Protein AF-A0A925XBG9-F1 (afdb_monomer)

Secondary structure (DSSP, 8-state):
-HHHHHHHHHHHTTT-TTHHHHHHHHHHHHHHGGGSS--STT--SS-----HHHHHHHHHHHHHHHHHHHHHHHHHS-HHHHHHHHHHHHHHHHHHHHHHHHHHHHHHHHHHHHHHHHHHHHHHHHHHHHHHHHHHHHHHHHHHHHHHHHHHHHHHHHHHHHHHHHHHHHHHHHHHHHHHHHHHHHHHHHS-HHHHHHHS--

Solvent-accessible surface area (backbone atoms only — not comparable to full-atom values): 11081 Å² total; per-residue (Å²): 114,69,69,60,52,54,53,48,28,64,49,37,45,88,81,34,98,60,21,66,62,54,34,49,51,46,51,44,46,21,48,50,36,71,65,72,68,87,61,72,91,73,54,91,80,64,99,68,74,87,51,66,66,56,58,46,64,49,46,49,45,28,49,50,40,26,51,53,55,25,61,44,23,51,76,76,41,57,69,72,58,18,50,51,51,28,52,50,53,37,55,46,30,56,51,52,28,53,54,52,52,54,55,51,50,51,52,52,50,55,52,50,51,52,56,49,53,57,52,50,57,60,48,49,57,54,51,53,50,52,52,52,50,52,51,53,55,51,52,50,54,51,51,53,50,51,51,52,50,50,54,49,49,61,66,45,49,60,57,54,53,51,50,53,52,50,51,53,51,52,54,50,51,52,52,50,51,51,51,52,50,52,49,53,52,51,52,60,73,68,53,53,74,78,57,56,59,59,67,75,75,111

Radius of gyration: 53.61 Å; Cα contacts (8 Å, |Δi|>4): 71; chains: 1; bounding box: 108×24×142 Å

Structure (mmCIF, N/CA/C/O backbone):
data_AF-A0A925XBG9-F1
#
_entry.id   AF-A0A925XBG9-F1
#
loop_
_atom_site.group_PDB
_atom_site.id
_atom_site.type_symbol
_atom_site.label_atom_id
_atom_site.label_alt_id
_atom_site.label_comp_id
_atom_site.label_asym_id
_atom_site.label_entity_id
_atom_site.label_seq_id
_atom_site.pdbx_PDB_ins_code
_ato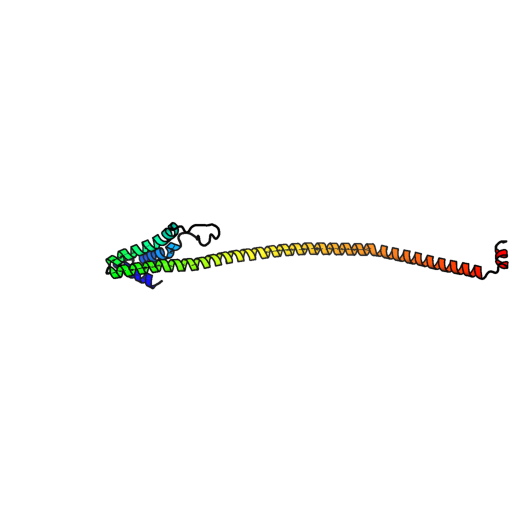m_site.Cartn_x
_atom_site.Cartn_y
_atom_site.Cartn_z
_atom_site.occupancy
_atom_site.B_iso_or_equiv
_atom_site.auth_seq_id
_atom_site.auth_comp_id
_atom_site.auth_asym_id
_atom_site.auth_atom_id
_atom_site.pdbx_PDB_model_num
ATOM 1 N N . CYS A 1 1 ? -22.083 -11.086 22.933 1.00 60.69 1 CYS A N 1
ATOM 2 C CA . CYS A 1 1 ? -22.471 -9.669 23.127 1.00 60.69 1 CYS A CA 1
ATOM 3 C C . CYS A 1 1 ? -23.872 -9.516 23.712 1.00 60.69 1 CYS A C 1
ATOM 5 O O . CYS A 1 1 ? -24.008 -8.837 24.718 1.00 60.69 1 CYS A O 1
ATOM 7 N N . VAL A 1 2 ? -24.879 -10.190 23.148 1.00 71.88 2 VAL A N 1
ATOM 8 C CA . VAL A 1 2 ? -26.289 -10.066 23.562 1.00 71.88 2 VAL A CA 1
ATOM 9 C C . VAL A 1 2 ? -26.533 -10.424 25.041 1.00 71.88 2 VAL A C 1
ATOM 11 O O . VAL A 1 2 ? -27.253 -9.715 25.732 1.00 71.88 2 VAL A O 1
ATOM 14 N N . GLY A 1 3 ? -25.862 -11.454 25.574 1.00 75.19 3 GLY A N 1
ATOM 15 C CA . GLY A 1 3 ? -26.029 -11.862 26.978 1.00 75.19 3 GLY A CA 1
ATOM 16 C C . GLY A 1 3 ? -25.595 -10.815 28.014 1.00 75.19 3 GLY A C 1
ATOM 17 O O . GLY A 1 3 ? -26.264 -10.661 29.028 1.00 75.19 3 GLY A O 1
ATOM 18 N N . ASN A 1 4 ? -24.522 -10.054 27.756 1.00 79.69 4 ASN A N 1
ATOM 19 C CA . ASN A 1 4 ? -24.067 -9.009 28.683 1.00 79.69 4 ASN A CA 1
ATOM 20 C C . ASN A 1 4 ? -24.995 -7.782 28.648 1.00 79.69 4 ASN A C 1
ATOM 22 O O . ASN A 1 4 ? -25.246 -7.170 29.677 1.00 79.69 4 ASN A O 1
ATOM 26 N N . PHE A 1 5 ? -25.554 -7.465 27.475 1.00 82.31 5 PHE A N 1
ATOM 27 C CA . PHE A 1 5 ? -26.561 -6.413 27.326 1.00 82.31 5 PHE A CA 1
ATOM 28 C C . PHE A 1 5 ? -27.804 -6.705 28.178 1.00 82.31 5 PHE A C 1
ATOM 30 O O . PHE A 1 5 ? -28.187 -5.873 28.994 1.00 82.31 5 PHE A O 1
ATOM 37 N N . PHE A 1 6 ? -28.363 -7.916 28.078 1.00 82.62 6 PHE A N 1
ATOM 38 C CA . PHE A 1 6 ? -29.510 -8.323 28.899 1.00 82.62 6 PHE A CA 1
ATOM 39 C C . PHE A 1 6 ? -29.190 -8.384 30.397 1.00 82.62 6 PHE A C 1
ATOM 41 O O . PHE A 1 6 ? -30.055 -8.114 31.229 1.00 82.62 6 PHE A O 1
ATOM 48 N N . LEU A 1 7 ? -27.952 -8.732 30.760 1.00 82.38 7 LEU A N 1
ATOM 49 C CA . LEU A 1 7 ? -27.522 -8.760 32.157 1.00 82.38 7 LEU A CA 1
ATOM 50 C C . LEU A 1 7 ? -27.496 -7.348 32.762 1.00 82.38 7 LEU A C 1
ATOM 52 O O . LEU A 1 7 ? -28.003 -7.146 33.862 1.00 82.38 7 LEU A O 1
ATOM 56 N N . ILE A 1 8 ? -26.965 -6.373 32.021 1.00 82.69 8 ILE A N 1
ATOM 57 C CA . ILE A 1 8 ? -26.959 -4.957 32.413 1.00 82.69 8 ILE A CA 1
ATOM 58 C C . ILE A 1 8 ? -28.395 -4.420 32.468 1.00 82.69 8 ILE A C 1
ATOM 60 O O . ILE A 1 8 ? -28.772 -3.795 33.456 1.00 82.69 8 ILE A O 1
ATOM 64 N N . GLU A 1 9 ? -29.221 -4.723 31.463 1.00 84.50 9 GLU A N 1
ATOM 65 C CA . GLU A 1 9 ? -30.626 -4.304 31.426 1.00 84.50 9 GLU A CA 1
ATOM 66 C C . GLU A 1 9 ? -31.388 -4.768 32.666 1.00 84.50 9 GLU A C 1
ATOM 68 O O . GLU A 1 9 ? -32.064 -3.971 33.312 1.00 84.50 9 GLU A O 1
ATOM 73 N N . LYS A 1 10 ? -31.220 -6.037 33.045 1.00 82.88 10 LYS A N 1
ATOM 74 C CA . LYS A 1 10 ? -31.884 -6.629 34.208 1.00 82.88 10 LYS A CA 1
ATOM 75 C C . LYS A 1 10 ? -31.458 -5.984 35.531 1.00 82.88 10 LYS A C 1
ATOM 77 O O . LYS A 1 10 ? -32.268 -5.898 36.448 1.00 82.88 10 LYS A O 1
ATOM 82 N N . ILE A 1 11 ? -30.211 -5.518 35.630 1.00 82.38 11 ILE A N 1
ATOM 83 C CA . ILE A 1 11 ? -29.694 -4.801 36.807 1.00 82.38 11 ILE A CA 1
ATOM 84 C C . ILE A 1 11 ? -30.249 -3.370 36.871 1.00 82.38 11 ILE A C 1
ATOM 86 O O . ILE A 1 11 ? -30.522 -2.867 37.958 1.00 82.38 11 ILE A O 1
ATOM 90 N N . LEU A 1 12 ? -30.431 -2.709 35.723 1.00 81.44 12 LEU A N 1
ATOM 91 C CA . LEU A 1 12 ? -30.886 -1.315 35.651 1.00 81.44 12 LEU A CA 1
ATOM 92 C C . LEU A 1 12 ? -32.416 -1.164 35.631 1.00 81.44 12 LEU A C 1
ATOM 94 O O . LEU A 1 12 ? -32.924 -0.108 36.008 1.00 81.44 12 LEU A O 1
ATOM 98 N N . GLN A 1 13 ? -33.151 -2.197 35.214 1.00 85.06 13 GLN A N 1
ATOM 99 C CA . GLN A 1 13 ? -34.615 -2.210 35.120 1.00 85.06 13 GLN A CA 1
ATOM 100 C C . GLN A 1 13 ? -35.344 -1.763 36.403 1.00 85.06 13 GLN A C 1
ATOM 102 O O . GLN A 1 13 ? -36.310 -1.012 36.280 1.00 85.06 13 GLN A O 1
ATOM 107 N N . PRO A 1 14 ? -34.920 -2.153 37.621 1.00 81.38 14 PRO A N 1
ATOM 108 C CA . PRO A 1 14 ? -35.607 -1.744 38.848 1.00 81.38 14 PRO A CA 1
ATOM 109 C C . PRO A 1 14 ? -35.454 -0.252 39.173 1.00 81.38 14 PRO A C 1
ATOM 111 O O . PRO A 1 14 ? -36.263 0.291 39.919 1.00 81.38 14 PRO A O 1
ATOM 114 N N . HIS A 1 15 ? -34.419 0.402 38.638 1.00 79.75 15 HIS A N 1
ATOM 115 C CA . HIS A 1 15 ? -34.012 1.756 39.031 1.00 79.75 15 HIS A CA 1
ATOM 116 C C . HIS A 1 15 ? -34.360 2.822 37.990 1.00 79.75 15 HIS A C 1
ATOM 118 O O . HIS A 1 15 ? -34.426 4.004 38.319 1.00 79.75 15 HIS A O 1
ATOM 124 N N . PHE A 1 16 ? -34.612 2.426 36.738 1.00 79.44 16 PHE A N 1
ATOM 125 C CA . PHE A 1 16 ? -34.890 3.354 35.644 1.00 79.44 16 PHE A CA 1
ATOM 126 C C . PHE A 1 16 ? -36.069 2.894 34.782 1.00 79.44 16 PHE A C 1
ATOM 128 O O . PHE A 1 16 ? -36.077 1.784 34.257 1.00 79.44 16 PHE A O 1
ATOM 135 N N . SER A 1 17 ? -37.023 3.798 34.538 1.00 73.62 17 SER A N 1
ATOM 136 C CA . SER A 1 17 ? -38.169 3.568 33.642 1.00 73.62 17 SER A CA 1
ATOM 137 C C . SER A 1 17 ? -37.775 3.439 32.162 1.00 73.62 17 SER A C 1
ATOM 139 O O . SER A 1 17 ? -38.494 2.817 31.386 1.00 73.62 17 SER A O 1
ATOM 141 N N . GLN A 1 18 ? -36.619 3.987 31.770 1.00 81.06 18 GLN A N 1
ATOM 142 C CA . GLN A 1 18 ? -36.024 3.876 30.429 1.00 81.06 18 GLN A CA 1
ATOM 143 C C . GLN A 1 18 ? -34.740 3.025 30.447 1.00 81.06 18 GLN A C 1
ATOM 145 O O . GLN A 1 18 ? -33.695 3.424 29.924 1.00 81.06 18 GLN A O 1
ATOM 150 N N . SER A 1 19 ? -34.803 1.844 31.066 1.00 80.25 19 SER A N 1
ATOM 151 C CA . SER A 1 19 ? -33.649 0.953 31.255 1.00 80.25 19 SER A CA 1
ATOM 152 C C . SER A 1 19 ? -32.935 0.584 29.951 1.00 80.25 19 SER A C 1
ATOM 154 O O . SER A 1 19 ? -31.709 0.538 29.935 1.00 80.25 19 SER A O 1
ATOM 156 N N . LEU A 1 20 ? -33.656 0.395 28.841 1.00 82.44 20 LEU A N 1
ATOM 157 C CA . LEU A 1 20 ? -33.081 0.032 27.537 1.00 82.44 20 LEU A CA 1
ATOM 158 C C . LEU A 1 20 ? -32.143 1.102 26.962 1.00 82.44 20 LEU A C 1
ATOM 160 O O . LEU A 1 20 ? -31.061 0.779 26.470 1.00 82.44 20 LEU A O 1
ATOM 164 N N . ILE A 1 21 ? -32.527 2.380 27.047 1.00 83.88 21 ILE A N 1
ATOM 165 C CA . ILE A 1 21 ? -31.723 3.488 26.507 1.00 83.88 21 ILE A CA 1
ATOM 166 C C . ILE A 1 21 ? -30.440 3.623 27.323 1.00 83.88 21 ILE A C 1
ATOM 168 O O . ILE A 1 21 ? -29.349 3.670 26.758 1.00 83.88 21 ILE A O 1
ATOM 172 N N . ILE A 1 22 ? -30.556 3.596 28.650 1.00 80.88 22 ILE A N 1
ATOM 173 C CA . ILE A 1 22 ? -29.405 3.715 29.550 1.00 80.88 22 ILE A CA 1
ATOM 174 C C . ILE A 1 22 ? -28.487 2.496 29.407 1.00 80.88 22 ILE A C 1
ATOM 176 O O . ILE A 1 22 ? -27.273 2.654 29.314 1.00 80.88 22 ILE A O 1
ATOM 180 N N . THR A 1 23 ? -29.053 1.293 29.290 1.00 84.81 23 THR A N 1
ATOM 181 C CA . THR A 1 23 ? -28.296 0.058 29.038 1.00 84.81 23 THR A CA 1
ATOM 182 C C . THR A 1 23 ? -27.528 0.149 27.730 1.00 84.81 23 THR A C 1
ATOM 184 O O . THR A 1 23 ? -26.339 -0.155 27.709 1.00 84.81 23 THR A O 1
ATOM 187 N N . SER A 1 24 ? -28.164 0.615 26.650 1.00 83.06 24 SER A N 1
ATOM 188 C CA . SER A 1 24 ? -27.481 0.818 25.370 1.00 83.06 24 SER A CA 1
ATOM 189 C C . SER A 1 24 ? -26.349 1.841 25.488 1.00 83.06 24 SER A C 1
ATOM 191 O O . SER A 1 24 ? -25.245 1.565 25.031 1.00 83.06 24 SER A O 1
ATOM 193 N N . GLY A 1 25 ? -26.568 2.959 26.185 1.00 81.69 25 GLY A N 1
ATOM 194 C CA . GLY A 1 25 ? -25.551 3.980 26.433 1.00 81.69 25 GLY A CA 1
ATOM 195 C C . GLY A 1 25 ? -24.354 3.452 27.224 1.00 81.69 25 GLY A C 1
ATOM 196 O O . GLY A 1 25 ? -23.218 3.639 26.803 1.00 81.69 25 GLY A O 1
ATOM 197 N N . VAL A 1 26 ? -24.588 2.735 28.324 1.00 82.62 26 VAL A N 1
ATOM 198 C CA . VAL A 1 26 ? -23.528 2.131 29.152 1.00 82.62 26 VAL A CA 1
ATOM 199 C C . VAL A 1 26 ? -22.793 1.027 28.390 1.00 82.62 26 VAL A C 1
ATOM 201 O O . VAL A 1 26 ? -21.567 0.937 28.448 1.00 82.62 26 VAL A O 1
ATOM 204 N N . PHE A 1 27 ? -23.522 0.210 27.632 1.00 83.06 27 PHE A N 1
ATOM 205 C CA . PHE A 1 27 ? -22.954 -0.856 26.813 1.00 83.06 27 PHE A CA 1
ATOM 206 C C . PHE A 1 27 ? -22.082 -0.299 25.684 1.00 83.06 27 PHE A C 1
ATOM 208 O O . PHE A 1 27 ? -20.961 -0.768 25.485 1.00 83.06 27 PHE A O 1
ATOM 215 N N . PHE A 1 28 ? -22.555 0.732 24.980 1.00 78.06 28 PHE A N 1
ATOM 216 C CA . PHE A 1 28 ? -21.783 1.408 23.945 1.00 78.06 28 PHE A CA 1
ATOM 217 C C . PHE A 1 28 ? -20.624 2.209 24.523 1.00 78.06 28 PHE A C 1
ATOM 219 O O . PHE A 1 28 ? -19.543 2.139 23.962 1.00 78.06 28 PHE A O 1
ATOM 226 N N . ALA A 1 29 ? -20.777 2.895 25.654 1.00 77.44 29 ALA A N 1
ATOM 227 C CA . ALA A 1 29 ? -19.662 3.574 26.312 1.00 77.44 29 ALA A CA 1
ATOM 228 C C . ALA A 1 29 ? -18.565 2.583 26.733 1.00 77.44 29 ALA A C 1
ATOM 230 O O . ALA A 1 29 ? -17.387 2.845 26.506 1.00 77.44 29 ALA A O 1
ATOM 231 N N . GLY A 1 30 ? -18.939 1.415 27.270 1.00 75.06 30 GLY A N 1
ATOM 232 C CA . GLY A 1 30 ? -17.993 0.357 27.632 1.00 75.06 30 GLY A CA 1
ATOM 233 C C . GLY A 1 30 ? -17.297 -0.284 26.425 1.00 75.06 30 GLY A C 1
ATOM 234 O O . GLY A 1 30 ? -16.091 -0.512 26.464 1.00 75.06 30 GLY A O 1
ATOM 235 N N . LEU A 1 31 ? -18.030 -0.543 25.335 1.00 75.19 31 LEU A N 1
ATOM 236 C CA . LEU A 1 31 ? -17.478 -1.137 24.108 1.00 75.19 31 LEU A CA 1
ATOM 237 C C . LEU A 1 31 ? -16.671 -0.147 23.262 1.00 75.19 31 LEU A C 1
ATOM 239 O O . LEU A 1 31 ? -15.597 -0.486 22.767 1.00 75.19 31 LEU A O 1
ATOM 243 N N . PHE A 1 32 ? -17.197 1.064 23.078 1.00 68.56 32 PHE A N 1
ATOM 244 C CA . PHE A 1 32 ? -16.619 2.091 22.217 1.00 68.56 32 PHE A CA 1
ATOM 245 C C . PHE A 1 32 ? -15.600 2.983 22.929 1.00 68.56 32 PHE A C 1
ATOM 247 O O . PHE A 1 32 ? -14.958 3.801 22.277 1.00 68.56 32 PHE A O 1
ATOM 254 N N . SER A 1 33 ? -15.364 2.804 24.230 1.00 64.75 33 SER A N 1
ATOM 255 C CA . SER A 1 33 ? -14.271 3.493 24.925 1.00 64.75 33 SER A CA 1
ATOM 256 C C . SER A 1 33 ? -12.915 3.318 24.231 1.00 64.75 33 SER A C 1
ATOM 258 O O . SER A 1 33 ? -12.087 4.223 24.248 1.00 64.75 33 SER A O 1
ATOM 260 N N . PHE A 1 34 ? -12.688 2.174 23.587 1.00 60.09 34 PHE A N 1
ATOM 261 C CA . PHE A 1 34 ? -11.446 1.894 22.867 1.00 60.09 34 PHE A CA 1
ATOM 262 C C . PHE A 1 34 ? -11.350 2.604 21.501 1.00 60.09 34 PHE A C 1
ATOM 264 O O . PHE A 1 34 ? -10.335 2.499 20.821 1.00 60.09 34 PHE A O 1
ATOM 271 N N . PHE A 1 35 ? -12.385 3.343 21.085 1.00 55.22 35 PHE A N 1
ATOM 272 C CA . PHE A 1 35 ? -12.377 4.155 19.860 1.00 55.22 35 PHE A CA 1
ATOM 273 C C . PHE A 1 35 ? -11.825 5.568 20.104 1.00 55.22 35 PHE A C 1
ATOM 275 O O . PHE A 1 35 ? -11.555 6.305 19.151 1.00 55.22 35 PHE A O 1
ATOM 282 N N . GLY A 1 36 ? -11.641 5.953 21.371 1.00 48.22 36 GLY A N 1
ATOM 283 C CA . GLY A 1 36 ? -11.046 7.220 21.768 1.00 48.22 36 GLY A CA 1
ATOM 284 C C . GLY A 1 36 ? -9.560 7.265 21.433 1.00 48.22 36 GLY A C 1
ATOM 285 O O . GLY A 1 36 ? -8.738 6.807 22.213 1.00 48.22 36 GLY A O 1
ATOM 286 N N . LYS A 1 37 ? -9.252 7.911 20.304 1.00 44.75 37 LYS A N 1
ATOM 287 C CA . LYS A 1 37 ? -7.928 8.177 19.714 1.00 44.75 37 LYS A CA 1
ATOM 288 C C . LYS A 1 37 ? -7.449 7.075 18.775 1.00 44.75 37 LYS A C 1
ATOM 290 O O . LYS A 1 37 ? -6.901 6.047 19.145 1.00 44.75 37 LYS A O 1
ATOM 295 N N . VAL A 1 38 ? -7.604 7.399 17.497 1.00 45.22 38 VAL A N 1
ATOM 296 C CA . VAL A 1 38 ? -6.769 6.986 16.372 1.00 45.22 38 VAL A CA 1
ATOM 297 C C . VAL A 1 38 ? -5.369 6.527 16.823 1.00 45.22 38 VAL A C 1
ATOM 299 O O . VAL A 1 38 ? -4.431 7.304 16.910 1.00 45.22 38 VAL A O 1
ATOM 302 N N . SER A 1 39 ? -5.234 5.215 17.006 1.00 36.19 39 SER A N 1
ATOM 303 C CA . SER A 1 39 ? -4.244 4.418 16.294 1.00 36.19 39 SER A CA 1
ATOM 304 C C . SER A 1 39 ? -2.772 4.790 16.561 1.00 36.19 39 SER A C 1
ATOM 306 O O . SER A 1 39 ? -2.102 5.361 15.704 1.00 36.19 39 SER A O 1
ATOM 308 N N . ILE A 1 40 ? -2.234 4.364 17.707 1.00 46.22 40 ILE A N 1
ATOM 309 C CA . ILE A 1 40 ? -0.774 4.234 17.896 1.00 46.22 40 ILE A CA 1
ATOM 310 C C . ILE A 1 40 ? -0.257 2.881 17.365 1.00 46.22 40 ILE A C 1
ATOM 312 O O . ILE A 1 40 ? 0.920 2.763 17.051 1.00 46.22 40 ILE A O 1
ATOM 316 N N . LEU A 1 41 ? -1.129 1.899 17.096 1.00 46.31 41 LEU A N 1
ATOM 317 C CA . LEU A 1 41 ? -0.731 0.662 16.399 1.00 46.31 41 LEU A CA 1
ATOM 318 C C . LEU A 1 41 ? -0.376 0.861 14.907 1.00 46.31 41 LEU A C 1
ATOM 320 O O . LEU A 1 41 ? 0.044 -0.089 14.262 1.00 46.31 41 LEU A O 1
ATOM 324 N N . PHE A 1 42 ? -0.501 2.083 14.363 1.00 44.50 42 PHE A N 1
ATOM 325 C CA . PHE A 1 42 ? -0.089 2.430 12.989 1.00 44.50 42 PHE A CA 1
ATOM 326 C C . PHE A 1 42 ? 1.059 3.436 12.912 1.00 44.50 42 PHE A C 1
ATOM 328 O O . PHE A 1 42 ? 1.371 3.916 11.822 1.00 44.50 42 PHE A O 1
ATOM 335 N N . THR A 1 43 ? 1.690 3.775 14.036 1.00 40.47 43 THR A N 1
ATOM 336 C CA . THR A 1 43 ? 2.935 4.547 14.006 1.00 40.47 43 THR A CA 1
ATOM 337 C C . THR A 1 43 ? 4.092 3.565 14.079 1.00 40.47 43 THR A C 1
ATOM 339 O O . THR A 1 43 ? 4.743 3.409 15.106 1.00 40.47 43 THR A O 1
ATOM 342 N N . GLU A 1 44 ? 4.346 2.894 12.959 1.00 40.88 44 GLU A N 1
ATOM 343 C CA . GLU A 1 44 ? 5.437 1.929 12.782 1.00 40.88 44 GLU A CA 1
ATOM 344 C C . GLU A 1 44 ? 6.842 2.545 12.923 1.00 40.88 44 GLU A C 1
ATOM 346 O O . GLU A 1 44 ? 7.844 1.838 12.896 1.00 40.88 44 GLU A O 1
ATOM 351 N N . HIS A 1 45 ? 6.961 3.856 13.144 1.00 38.62 45 HIS A N 1
ATOM 352 C CA . HIS A 1 45 ? 8.242 4.534 13.312 1.00 38.62 45 HIS A CA 1
ATOM 353 C C . HIS A 1 45 ? 8.187 5.605 14.401 1.00 38.62 45 HIS A C 1
ATOM 355 O O . HIS A 1 45 ? 8.058 6.794 14.113 1.00 38.62 45 HIS A O 1
ATOM 361 N N . LYS A 1 46 ? 8.310 5.181 15.662 1.00 37.16 46 LYS A N 1
ATOM 362 C CA . LYS A 1 46 ? 9.209 5.782 16.669 1.00 37.16 46 LYS A CA 1
ATOM 363 C C . LYS A 1 46 ? 8.963 5.134 18.025 1.00 37.16 46 LYS A C 1
ATOM 365 O O . LYS A 1 46 ? 7.873 5.242 18.579 1.00 37.16 46 LYS A O 1
ATOM 370 N N . SER A 1 47 ? 10.016 4.502 18.539 1.00 42.81 47 SER A N 1
ATOM 371 C CA . SER A 1 47 ? 10.336 4.323 19.961 1.00 42.81 47 SER A CA 1
ATOM 372 C C . SER A 1 47 ? 9.371 5.041 20.914 1.00 42.81 47 SER A C 1
ATOM 374 O O . SER A 1 47 ? 9.609 6.179 21.319 1.00 42.81 47 SER A O 1
ATOM 376 N N . THR A 1 48 ? 8.265 4.404 21.268 1.00 41.25 48 THR A N 1
ATOM 377 C CA . THR A 1 48 ? 7.344 4.949 22.261 1.00 41.25 48 THR A CA 1
ATOM 378 C C . THR A 1 48 ? 7.175 3.889 23.325 1.00 41.25 48 THR A C 1
ATOM 380 O O . THR A 1 48 ? 6.564 2.843 23.134 1.00 41.25 48 THR A O 1
ATOM 383 N N . GLN A 1 49 ? 7.856 4.152 24.436 1.00 42.53 49 GLN A N 1
ATOM 384 C CA . GLN A 1 49 ? 7.753 3.420 25.683 1.00 42.53 49 GLN A CA 1
ATOM 385 C C . GLN A 1 49 ? 6.275 3.169 25.983 1.00 42.53 49 GLN A C 1
ATOM 387 O O . GLN A 1 49 ? 5.472 4.106 25.942 1.00 42.53 49 GLN A O 1
ATOM 392 N N . TYR A 1 50 ? 5.928 1.915 26.282 1.00 50.47 50 TYR A N 1
ATOM 393 C CA . TYR A 1 50 ? 4.622 1.537 26.810 1.00 50.47 50 TYR A CA 1
ATOM 394 C C . TYR A 1 50 ? 4.294 2.442 27.995 1.00 50.47 50 TYR A C 1
ATOM 396 O O . TYR A 1 50 ? 4.779 2.255 29.110 1.00 50.47 50 TYR A O 1
ATOM 404 N N . THR A 1 51 ? 3.509 3.482 27.739 1.00 52.94 51 THR A N 1
ATOM 405 C CA . THR A 1 51 ? 3.176 4.453 28.765 1.00 52.94 51 THR A CA 1
ATOM 406 C C . THR A 1 51 ? 1.960 3.879 29.468 1.00 52.94 51 THR A C 1
ATOM 408 O O . THR A 1 51 ? 0.864 3.879 28.918 1.00 52.94 51 THR A O 1
ATOM 411 N N . TRP A 1 52 ? 2.151 3.366 30.682 1.00 56.31 52 TRP A N 1
ATOM 412 C CA . TRP A 1 52 ? 1.092 2.917 31.599 1.00 56.31 52 TRP A CA 1
ATOM 413 C C . TRP A 1 52 ? -0.100 3.894 31.671 1.00 56.31 52 TRP A C 1
ATOM 415 O O . TRP A 1 52 ? -1.233 3.488 31.898 1.00 56.31 52 TRP A O 1
ATOM 425 N N . LYS A 1 53 ? 0.157 5.179 31.406 1.00 55.75 53 LYS A N 1
ATOM 426 C CA . LYS A 1 53 ? -0.826 6.256 31.285 1.00 55.75 53 LYS A CA 1
ATOM 427 C C . LYS A 1 53 ? -1.851 6.038 30.161 1.00 55.75 53 LYS A C 1
ATOM 429 O O . LYS A 1 53 ? -3.007 6.375 30.362 1.00 55.75 53 LYS A O 1
ATOM 434 N N . VAL A 1 54 ? -1.458 5.460 29.022 1.00 59.47 54 VAL A N 1
ATOM 435 C CA . VAL A 1 54 ? -2.356 5.150 27.887 1.00 59.47 54 VAL A CA 1
ATOM 436 C C . VAL A 1 54 ? -3.230 3.944 28.212 1.00 59.47 54 VAL A C 1
ATOM 438 O O . VAL A 1 54 ? -4.439 3.995 28.032 1.00 59.47 54 VAL A O 1
ATOM 441 N N . TRP A 1 55 ? -2.639 2.903 28.806 1.00 58.19 55 TRP A N 1
ATOM 442 C CA . TRP A 1 55 ? -3.398 1.766 29.334 1.00 58.19 55 TRP A CA 1
ATOM 443 C C . TRP A 1 55 ? -4.414 2.206 30.388 1.00 58.19 55 TRP A C 1
ATOM 445 O O . TRP A 1 55 ? -5.543 1.732 30.375 1.00 58.19 55 TRP A O 1
ATOM 455 N N . ALA A 1 56 ? -4.037 3.131 31.275 1.00 61.09 56 ALA A N 1
ATOM 456 C CA . ALA A 1 56 ? -4.956 3.713 32.243 1.00 61.09 56 ALA A CA 1
ATOM 457 C C . ALA A 1 56 ? -6.072 4.514 31.551 1.00 61.09 56 ALA A C 1
ATOM 459 O O . ALA A 1 56 ? -7.236 4.295 31.862 1.00 61.09 56 ALA A O 1
ATOM 460 N N . GLU A 1 57 ? -5.751 5.383 30.587 1.00 63.31 57 GLU A N 1
ATOM 461 C CA . GLU A 1 57 ? -6.742 6.186 29.849 1.00 63.31 57 GLU A CA 1
ATOM 462 C C . GLU A 1 57 ? -7.777 5.308 29.118 1.00 63.31 57 GLU A C 1
ATOM 464 O O . GLU A 1 57 ? -8.969 5.607 29.150 1.00 63.31 57 GLU A O 1
ATOM 469 N N . GLU A 1 58 ? -7.348 4.177 28.553 1.00 68.00 58 GLU A N 1
ATOM 470 C CA . GLU A 1 58 ? -8.222 3.226 27.856 1.00 68.00 58 GLU A CA 1
ATOM 471 C C . GLU A 1 58 ? -9.044 2.333 28.804 1.00 68.00 58 GLU A C 1
ATOM 473 O O . GLU A 1 58 ? -10.177 1.977 28.479 1.00 68.00 58 GLU A O 1
ATOM 478 N N . LEU A 1 59 ? -8.518 1.980 29.987 1.00 71.19 59 LEU A N 1
ATOM 479 C CA . LEU A 1 59 ? -9.234 1.143 30.962 1.00 71.19 59 LEU A CA 1
ATOM 480 C C . LEU A 1 59 ? -10.197 1.924 31.863 1.00 71.19 59 LEU A C 1
ATOM 482 O O . LEU A 1 59 ? -11.116 1.318 32.415 1.00 71.19 59 LEU A O 1
ATOM 486 N N . ILE A 1 60 ? -10.009 3.238 32.029 1.00 75.69 60 ILE A N 1
ATOM 487 C CA . ILE A 1 60 ? -10.806 4.063 32.953 1.00 75.69 60 ILE A CA 1
ATOM 488 C C . ILE A 1 60 ? -12.296 4.032 32.605 1.00 75.69 60 ILE A C 1
ATOM 490 O O . ILE A 1 60 ? -13.131 3.934 33.497 1.00 75.69 60 ILE A O 1
ATOM 494 N N . MET A 1 61 ? -12.646 4.090 31.326 1.00 77.62 61 MET A N 1
ATOM 495 C CA . MET A 1 61 ? -14.036 4.182 30.866 1.00 77.62 61 MET A CA 1
ATOM 496 C C . MET A 1 61 ? -14.800 2.843 30.947 1.00 77.62 61 MET A C 1
ATOM 498 O O . MET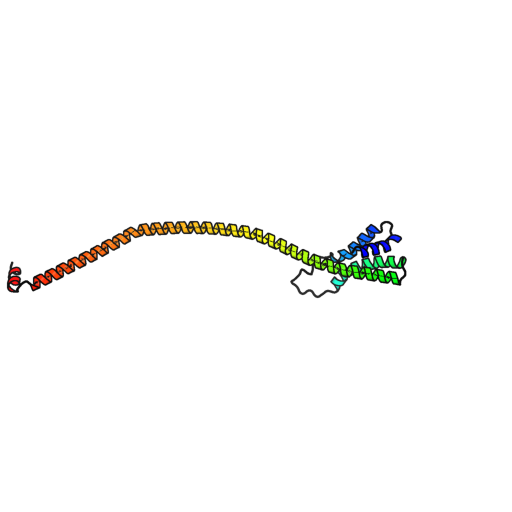 A 1 61 ? -15.910 2.840 31.484 1.00 77.62 61 MET A O 1
ATOM 502 N N . PRO A 1 62 ? -14.233 1.687 30.542 1.00 82.25 62 PRO A N 1
ATOM 503 C CA . PRO A 1 62 ? -14.808 0.376 30.845 1.00 82.25 62 PRO A CA 1
ATOM 504 C C . PRO A 1 62 ? -14.959 0.154 32.351 1.00 82.25 62 PRO A C 1
ATOM 506 O O . PRO A 1 62 ? -15.987 -0.348 32.805 1.00 82.25 62 PRO A O 1
ATOM 509 N N . LEU A 1 63 ? -13.965 0.582 33.137 1.00 83.06 63 LEU A N 1
ATOM 510 C CA . LEU A 1 63 ? -13.996 0.478 34.591 1.00 83.06 63 LEU A CA 1
ATOM 511 C C . LEU A 1 63 ? -15.098 1.367 35.184 1.00 83.06 63 LEU A C 1
ATOM 513 O O . LEU A 1 63 ? -15.885 0.882 35.990 1.00 83.06 63 LEU A O 1
ATOM 517 N N . ALA A 1 64 ? -15.253 2.607 34.720 1.00 84.81 64 ALA A N 1
ATOM 518 C CA . ALA A 1 64 ? -16.332 3.504 35.133 1.00 84.81 64 ALA A CA 1
ATOM 519 C C . ALA A 1 64 ? -17.722 2.953 34.773 1.00 84.81 64 ALA A C 1
ATOM 521 O O . ALA A 1 64 ? -18.620 2.954 35.615 1.00 84.81 64 ALA A O 1
ATOM 522 N N . ALA A 1 65 ? -17.892 2.410 33.563 1.00 85.38 65 ALA A N 1
ATOM 523 C CA . ALA A 1 65 ? -19.136 1.770 33.140 1.00 85.38 65 ALA A CA 1
ATOM 524 C C . ALA A 1 65 ? -19.476 0.558 34.024 1.00 85.38 65 ALA A C 1
ATOM 526 O O . ALA A 1 65 ? -20.620 0.385 34.440 1.00 85.38 65 ALA A O 1
ATOM 527 N N . THR A 1 66 ? -18.481 -0.262 34.369 1.00 87.69 66 THR A N 1
ATOM 528 C CA . THR A 1 66 ? -18.694 -1.428 35.244 1.00 87.69 66 THR A CA 1
ATOM 529 C C . THR A 1 66 ? -18.948 -1.048 36.690 1.00 87.69 66 THR A C 1
ATOM 531 O O . THR A 1 66 ? -19.800 -1.660 37.324 1.00 87.69 66 THR A O 1
ATOM 534 N N . ALA A 1 67 ? -18.277 -0.014 37.200 1.00 87.19 67 ALA A N 1
ATOM 535 C CA . ALA A 1 67 ? -18.520 0.525 38.530 1.00 87.19 67 ALA A CA 1
ATOM 536 C C . ALA A 1 67 ? -19.939 1.095 38.636 1.00 87.19 67 ALA A C 1
ATOM 538 O O . ALA A 1 67 ? -20.609 0.875 39.641 1.00 87.19 67 ALA A O 1
ATOM 539 N N . PHE A 1 68 ? -20.429 1.751 37.580 1.00 86.88 68 PHE A N 1
ATOM 540 C CA . PHE A 1 68 ? -21.806 2.229 37.506 1.00 86.88 68 PHE A CA 1
ATOM 541 C C . PHE A 1 68 ? -22.816 1.075 37.573 1.00 86.88 68 PHE A C 1
ATOM 543 O O . PHE A 1 68 ? -23.704 1.093 38.420 1.00 86.88 68 PHE A O 1
ATOM 550 N N . VAL A 1 69 ? -22.660 0.037 36.742 1.00 86.75 69 VAL A N 1
ATOM 551 C CA . VAL A 1 69 ? -23.542 -1.149 36.781 1.00 86.75 69 VAL A CA 1
ATOM 552 C C . VAL A 1 69 ? -23.437 -1.873 38.126 1.00 86.75 69 VAL A C 1
ATOM 554 O O . VAL A 1 69 ? -24.452 -2.278 38.689 1.00 86.75 69 VAL A O 1
ATOM 557 N N . GLY A 1 70 ? -22.226 -1.996 38.670 1.00 86.50 70 GLY A N 1
ATOM 558 C CA . GLY A 1 70 ? -21.969 -2.627 39.959 1.00 86.50 70 GLY A CA 1
ATOM 559 C C . GLY A 1 70 ? -22.639 -1.893 41.117 1.00 86.50 70 GLY A C 1
ATOM 560 O O . GLY A 1 70 ? -23.272 -2.534 41.950 1.00 86.50 70 GLY A O 1
ATOM 561 N N . ALA A 1 71 ? -22.588 -0.559 41.140 1.00 87.75 71 ALA A N 1
ATOM 562 C CA . ALA A 1 71 ? -23.238 0.253 42.171 1.00 87.75 71 ALA A CA 1
ATOM 563 C C . ALA A 1 71 ? -24.749 -0.020 42.262 1.00 87.75 71 ALA A C 1
ATOM 565 O O . ALA A 1 71 ? -25.290 -0.109 43.363 1.00 87.75 71 ALA A O 1
ATOM 566 N N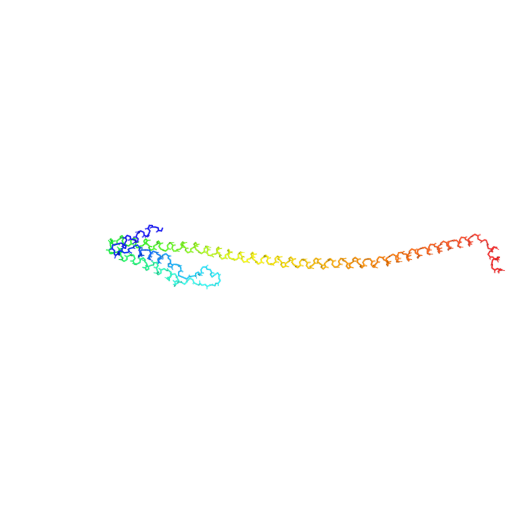 . TRP A 1 72 ? -25.413 -0.219 41.121 1.00 86.12 72 TRP A N 1
ATOM 567 C CA . TRP A 1 72 ? -26.825 -0.610 41.075 1.00 86.12 72 TRP A CA 1
ATOM 568 C C . TRP A 1 72 ? -27.034 -2.094 41.396 1.00 86.12 72 TRP A C 1
ATOM 570 O O . TRP A 1 72 ? -27.975 -2.442 42.108 1.00 86.12 72 TRP A O 1
ATOM 580 N N . ALA A 1 73 ? -26.124 -2.972 40.966 1.00 86.38 73 ALA A N 1
ATOM 581 C CA . ALA A 1 73 ? -26.176 -4.397 41.291 1.00 86.38 73 ALA A CA 1
ATOM 582 C C . ALA A 1 73 ? -26.113 -4.656 42.806 1.00 86.38 73 ALA A C 1
ATOM 584 O O . ALA A 1 73 ? -26.847 -5.508 43.304 1.00 86.38 73 ALA A O 1
ATOM 585 N N . PHE A 1 74 ? -25.294 -3.898 43.543 1.00 87.38 74 PHE A N 1
ATOM 586 C CA . PHE A 1 74 ? -25.190 -3.993 45.005 1.00 87.38 74 PHE A CA 1
ATOM 587 C C . PHE A 1 74 ? -26.450 -3.528 45.746 1.00 87.38 74 PHE A C 1
ATOM 589 O O . PHE A 1 74 ? -26.655 -3.932 46.887 1.00 87.38 74 PHE A O 1
ATOM 596 N N . GLN A 1 75 ? -27.297 -2.706 45.122 1.00 85.38 75 GLN A N 1
ATOM 597 C CA . GLN A 1 75 ? -28.571 -2.287 45.717 1.00 85.38 75 GLN A CA 1
ATOM 598 C C . GLN A 1 75 ? -29.681 -3.325 45.515 1.00 85.38 75 GLN A C 1
ATOM 600 O O . GLN A 1 75 ? -30.611 -3.392 46.314 1.00 85.38 75 GLN A O 1
ATOM 605 N N . THR A 1 76 ? -29.600 -4.127 44.452 1.00 82.25 76 THR A N 1
ATOM 606 C CA . THR A 1 76 ? -30.666 -5.064 44.062 1.00 82.25 76 THR A CA 1
ATOM 607 C C . THR A 1 76 ? -30.385 -6.509 44.477 1.00 82.25 76 THR A C 1
ATOM 609 O O . THR A 1 76 ? -31.320 -7.254 44.767 1.00 82.25 76 THR A O 1
ATOM 612 N N . TYR A 1 77 ? -29.120 -6.931 44.499 1.00 84.44 77 TYR A N 1
ATOM 613 C CA . TYR A 1 77 ? -28.724 -8.327 44.691 1.00 84.44 77 TYR A CA 1
ATOM 614 C C . TYR A 1 77 ? -27.835 -8.529 45.921 1.00 84.44 77 TYR A C 1
ATOM 616 O O . TYR A 1 77 ? -27.282 -7.586 46.481 1.00 84.44 77 TYR A O 1
ATOM 624 N N . SER A 1 78 ? -27.668 -9.790 46.340 1.00 88.00 78 SER A N 1
ATOM 625 C CA . SER A 1 78 ? -26.762 -10.128 47.439 1.00 88.00 78 SER A CA 1
ATOM 626 C C . SER A 1 78 ? -25.312 -9.728 47.109 1.00 88.00 78 SER A C 1
ATOM 628 O O . SER A 1 78 ? -24.905 -9.815 45.945 1.00 88.00 78 SER A O 1
ATOM 630 N N . PRO A 1 79 ? -24.493 -9.341 48.109 1.00 87.19 79 PRO A N 1
ATOM 631 C CA . PRO A 1 79 ? -23.148 -8.805 47.872 1.00 87.19 79 PRO A CA 1
ATOM 632 C C . PRO A 1 79 ? -22.241 -9.744 47.066 1.00 87.19 79 PRO A C 1
ATOM 634 O O . PRO A 1 79 ? -21.431 -9.298 46.257 1.00 87.19 79 PRO A O 1
ATOM 637 N N . THR A 1 80 ? -22.400 -11.055 47.257 1.00 87.12 80 THR A N 1
ATOM 638 C CA . THR A 1 80 ? -21.650 -12.100 46.546 1.00 87.12 80 THR A CA 1
ATOM 639 C C . THR A 1 80 ? -22.029 -12.189 45.068 1.00 87.12 80 THR A C 1
ATOM 641 O O . THR A 1 80 ? -21.179 -12.422 44.214 1.00 87.12 80 THR A O 1
ATOM 644 N N . LEU A 1 81 ? -23.311 -12.006 44.752 1.00 84.56 81 LEU A N 1
ATOM 645 C CA . LEU A 1 81 ? -23.817 -12.093 43.386 1.00 84.56 81 LEU A CA 1
ATOM 646 C C . LEU A 1 81 ? -23.544 -10.791 42.623 1.00 84.56 81 LEU A C 1
ATOM 648 O O . LEU A 1 81 ? -23.131 -10.831 41.465 1.00 84.56 81 LEU A O 1
ATOM 652 N N . ALA A 1 82 ? -23.675 -9.647 43.299 1.00 86.50 82 ALA A N 1
ATOM 653 C CA . ALA A 1 82 ? -23.335 -8.335 42.759 1.00 86.50 82 ALA A CA 1
ATOM 654 C C . ALA A 1 82 ? -21.844 -8.220 42.399 1.00 86.50 82 ALA A C 1
ATOM 656 O O . ALA A 1 82 ? -21.506 -7.733 41.316 1.00 86.50 82 ALA A O 1
ATOM 657 N N . SER A 1 83 ? -20.942 -8.720 43.253 1.00 87.38 83 SER A N 1
ATOM 658 C CA . SER A 1 83 ? -19.502 -8.712 42.966 1.00 87.38 83 SER A CA 1
ATOM 659 C C . SER A 1 83 ? -19.148 -9.608 41.773 1.00 87.38 83 SER A C 1
ATOM 661 O O . SER A 1 83 ? -18.415 -9.176 40.882 1.00 87.38 83 SER A O 1
ATOM 663 N N . GLY A 1 84 ? -19.737 -10.808 41.697 1.00 88.00 84 GLY A N 1
ATOM 664 C CA . GLY A 1 84 ? -19.565 -11.723 40.568 1.00 88.00 84 GLY A CA 1
ATOM 665 C C . GLY A 1 84 ? -20.054 -11.132 39.243 1.00 88.00 84 GLY A C 1
ATOM 666 O O . GLY A 1 84 ? -19.335 -11.177 38.245 1.00 88.00 84 GLY A O 1
ATOM 667 N N . MET A 1 85 ? -21.239 -10.511 39.234 1.00 84.88 85 MET A N 1
ATOM 668 C CA . MET A 1 85 ? -21.777 -9.833 38.047 1.00 84.88 85 MET A CA 1
ATOM 669 C C . MET A 1 85 ? -20.907 -8.652 37.615 1.00 84.88 85 MET A C 1
ATOM 671 O O . MET A 1 85 ? -20.605 -8.516 36.433 1.00 84.88 85 MET A O 1
ATOM 675 N N . THR A 1 86 ? -20.447 -7.835 38.562 1.00 86.38 86 THR A N 1
ATOM 676 C CA . THR A 1 86 ? -19.579 -6.682 38.272 1.00 86.38 86 THR A CA 1
ATOM 677 C C . THR A 1 86 ? -18.261 -7.127 37.638 1.00 86.38 86 THR A C 1
ATOM 679 O O . THR A 1 86 ? -17.851 -6.587 36.609 1.00 86.38 86 THR A O 1
ATOM 682 N N . PHE A 1 87 ? -17.622 -8.158 38.202 1.00 88.38 87 PHE A N 1
ATOM 683 C CA . PHE A 1 87 ? -16.388 -8.718 37.652 1.00 88.38 87 PHE A CA 1
ATOM 684 C C . PHE A 1 87 ? -16.600 -9.305 36.252 1.00 88.38 87 PHE A C 1
ATOM 686 O O . PHE A 1 87 ? -15.782 -9.093 35.358 1.00 88.38 87 PHE A O 1
ATOM 693 N N . PHE A 1 88 ? -17.722 -9.995 36.036 1.00 86.81 88 PHE A N 1
ATOM 694 C CA . PHE A 1 88 ? -18.064 -10.565 34.737 1.00 86.81 88 PHE A CA 1
ATOM 695 C C . PHE A 1 88 ? -18.261 -9.488 33.659 1.00 86.81 88 PHE A C 1
ATOM 697 O O . PHE A 1 88 ? -17.690 -9.597 32.572 1.00 86.81 88 PHE A O 1
ATOM 704 N N . VAL A 1 89 ? -19.007 -8.418 33.963 1.00 87.06 89 VAL A N 1
ATOM 705 C CA . VAL A 1 89 ? -19.214 -7.285 33.042 1.00 87.06 89 VAL A CA 1
ATOM 706 C C . VAL A 1 89 ? -17.877 -6.604 32.717 1.00 87.06 89 VAL A C 1
ATOM 708 O O . VAL A 1 89 ? -17.626 -6.277 31.556 1.00 87.06 89 VAL A O 1
ATOM 711 N N . LEU A 1 90 ? -16.989 -6.451 33.709 1.00 85.31 90 LEU A N 1
ATOM 712 C CA . LEU A 1 90 ? -15.660 -5.851 33.534 1.00 85.31 90 LEU A CA 1
ATOM 713 C C . LEU A 1 90 ? -14.767 -6.696 32.627 1.00 85.31 90 LEU A C 1
ATOM 715 O O . LEU A 1 90 ? -14.223 -6.185 31.646 1.00 85.31 90 LEU A O 1
ATOM 719 N N . ALA A 1 91 ? -14.649 -7.992 32.919 1.00 82.00 91 ALA A N 1
ATOM 720 C CA . ALA A 1 91 ? -13.879 -8.920 32.100 1.00 82.00 91 ALA A CA 1
ATOM 721 C C . ALA A 1 91 ? -14.393 -8.934 30.652 1.00 82.00 91 ALA A C 1
ATOM 723 O O . ALA A 1 91 ? -13.600 -8.931 29.708 1.00 82.00 91 ALA A O 1
ATOM 724 N N . PHE A 1 92 ? -15.715 -8.876 30.472 1.00 84.44 92 PHE A N 1
ATOM 725 C CA . PHE A 1 92 ? -16.327 -8.838 29.153 1.00 84.44 92 PHE A CA 1
ATOM 726 C C . PHE A 1 92 ? -15.986 -7.559 28.382 1.00 84.44 92 PHE A C 1
ATOM 728 O O . PHE A 1 92 ? -15.611 -7.656 27.216 1.00 84.44 92 PHE A O 1
ATOM 735 N N . PHE A 1 93 ? -16.080 -6.371 28.992 1.00 82.88 93 PHE A N 1
ATOM 736 C CA . PHE A 1 93 ? -15.720 -5.126 28.301 1.00 82.88 93 PHE A CA 1
ATOM 737 C C . PHE A 1 93 ? -14.242 -5.079 27.914 1.00 82.88 93 PHE A C 1
ATOM 739 O O . PHE A 1 93 ? -13.924 -4.689 26.792 1.00 82.88 93 PHE A O 1
ATOM 746 N N . VAL A 1 94 ? -13.345 -5.551 28.783 1.00 77.94 94 VAL A N 1
ATOM 747 C CA . VAL A 1 94 ? -11.912 -5.632 28.462 1.00 77.94 94 VAL A CA 1
ATOM 748 C C . VAL A 1 94 ? -11.656 -6.612 27.311 1.00 77.94 94 VAL A C 1
ATOM 750 O O . VAL A 1 94 ? -10.877 -6.316 26.405 1.00 77.94 94 VAL A O 1
ATOM 753 N N . PHE A 1 95 ? -12.313 -7.774 27.312 1.00 77.38 95 PHE A N 1
ATOM 754 C CA . PHE A 1 95 ? -12.129 -8.791 26.275 1.00 77.38 95 PHE A CA 1
ATOM 755 C C . PHE A 1 95 ? -12.731 -8.375 24.925 1.00 77.38 95 PHE A C 1
ATOM 757 O O . PHE A 1 95 ? -12.073 -8.473 23.888 1.00 77.38 95 PHE A O 1
ATOM 764 N N . ALA A 1 96 ? -13.962 -7.860 24.935 1.00 75.69 96 ALA A N 1
ATOM 765 C CA . ALA A 1 96 ? -14.648 -7.388 23.738 1.00 75.69 96 ALA A CA 1
ATOM 766 C C . ALA A 1 96 ? -13.948 -6.168 23.124 1.00 75.69 96 ALA A C 1
ATOM 768 O O . ALA A 1 96 ? -13.821 -6.100 21.903 1.00 75.69 96 ALA A O 1
ATOM 769 N N . GLY A 1 97 ? -13.436 -5.256 23.959 1.00 69.62 97 GLY A N 1
ATOM 770 C CA . GLY A 1 97 ? -12.639 -4.114 23.515 1.00 69.62 97 GLY A CA 1
ATOM 771 C C . GLY A 1 97 ? -11.384 -4.538 22.750 1.00 69.62 97 GLY A C 1
ATOM 772 O O . GLY A 1 97 ? -11.158 -4.071 21.636 1.00 69.62 97 GLY A O 1
ATOM 773 N N . LYS A 1 98 ? -10.617 -5.501 23.285 1.00 68.81 98 LYS A N 1
ATOM 774 C CA . LYS A 1 98 ? -9.413 -6.037 22.621 1.00 68.81 98 LYS A CA 1
ATOM 775 C C . LYS A 1 98 ? -9.714 -6.689 21.269 1.00 68.81 98 LYS A C 1
ATOM 777 O O . LYS A 1 98 ? -8.992 -6.453 20.302 1.00 68.81 98 LYS A O 1
ATOM 782 N N . LEU A 1 99 ? -10.775 -7.496 21.193 1.00 68.94 99 LEU A N 1
ATOM 783 C CA . LEU A 1 99 ? -11.165 -8.176 19.954 1.00 68.94 99 LEU A CA 1
ATOM 784 C C . LEU A 1 99 ? -11.633 -7.196 18.874 1.00 68.94 99 LEU A C 1
ATOM 786 O O . LEU A 1 99 ? -11.229 -7.325 17.719 1.00 68.94 99 LEU A O 1
ATOM 790 N N . LEU A 1 100 ? -12.448 -6.205 19.245 1.00 64.44 100 LEU A N 1
ATOM 791 C CA . LEU A 1 100 ? -12.917 -5.179 18.312 1.00 64.44 100 LEU A CA 1
ATOM 792 C C . LEU A 1 100 ? -11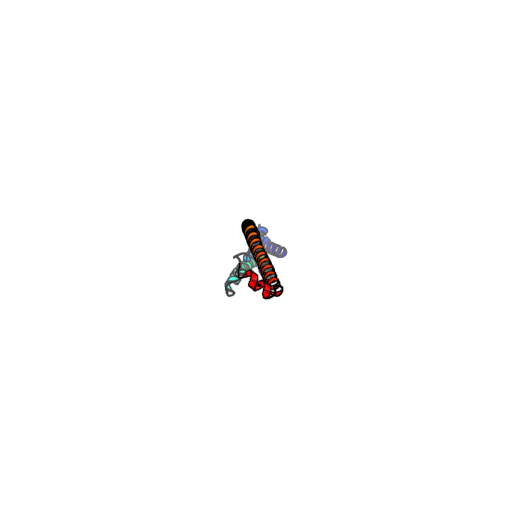.759 -4.352 17.758 1.00 64.44 100 LEU A C 1
ATOM 794 O O . LEU A 1 100 ? -11.697 -4.126 16.551 1.00 64.44 100 LEU A O 1
ATOM 798 N N . LEU A 1 101 ? -10.822 -3.944 18.617 1.00 64.00 101 LEU A N 1
ATOM 799 C CA . LEU A 1 101 ? -9.682 -3.138 18.195 1.00 64.00 101 LEU A CA 1
ATOM 800 C C . LEU A 1 101 ? -8.762 -3.909 17.240 1.00 64.00 101 LEU A C 1
ATOM 802 O O . LEU A 1 101 ? -8.327 -3.360 16.230 1.00 64.00 101 LEU A O 1
ATOM 806 N N . SER A 1 102 ? -8.508 -5.189 17.530 1.00 61.47 102 SER A N 1
ATOM 807 C CA . SER A 1 102 ? -7.666 -6.049 16.693 1.00 61.47 102 SER A CA 1
ATOM 808 C C . SER A 1 102 ? -8.245 -6.225 15.289 1.00 61.47 102 SER A C 1
ATOM 810 O O . SER A 1 102 ? -7.520 -6.041 14.315 1.00 61.47 102 SER A O 1
ATOM 812 N N . GLN A 1 103 ? -9.542 -6.515 15.170 1.00 67.44 103 GLN A N 1
ATOM 813 C CA . GLN A 1 103 ? -10.168 -6.737 13.862 1.00 67.44 103 GLN A CA 1
ATOM 814 C C . GLN A 1 103 ? -10.358 -5.440 13.071 1.00 67.44 103 GLN A C 1
ATOM 816 O O . GLN A 1 103 ? -10.161 -5.408 11.859 1.00 67.44 103 GLN A O 1
ATOM 821 N N . LEU A 1 104 ? -10.682 -4.337 13.749 1.00 65.44 104 LEU A N 1
ATOM 822 C CA . LEU A 1 104 ? -10.818 -3.037 13.096 1.00 65.44 104 LEU A CA 1
ATOM 823 C C . LEU A 1 104 ? -9.462 -2.486 12.628 1.00 65.44 104 LEU A C 1
ATOM 825 O O . LEU A 1 104 ? -9.394 -1.779 11.625 1.00 65.44 104 LEU A O 1
ATOM 829 N N . SER A 1 105 ? -8.379 -2.825 13.334 1.00 63.53 105 SER A N 1
ATOM 830 C CA . SER A 1 105 ? -7.014 -2.514 12.910 1.00 63.53 105 SER A CA 1
ATOM 831 C C . SER A 1 105 ? -6.674 -3.211 11.591 1.00 63.53 105 SER A C 1
ATOM 833 O O . SER A 1 105 ? -6.215 -2.553 10.661 1.00 63.53 105 SER A O 1
ATOM 835 N N . VAL A 1 106 ? -6.960 -4.510 11.469 1.00 67.19 106 VAL A N 1
ATOM 836 C CA . VAL A 1 106 ? -6.768 -5.243 10.204 1.00 67.19 106 VAL A CA 1
ATOM 837 C C . VAL A 1 106 ? -7.584 -4.590 9.087 1.00 67.19 106 VAL A C 1
ATOM 839 O O . VAL A 1 106 ? -7.022 -4.186 8.077 1.00 67.19 106 VAL A O 1
ATOM 842 N N . LEU A 1 107 ? -8.867 -4.308 9.336 1.00 69.06 107 LEU A N 1
ATOM 843 C CA . LEU A 1 107 ? -9.739 -3.682 8.339 1.00 69.06 107 LEU A CA 1
ATOM 844 C C . LEU A 1 107 ? -9.261 -2.288 7.895 1.00 69.06 107 LEU A C 1
ATOM 846 O O . LEU A 1 107 ? -9.388 -1.915 6.731 1.00 69.06 107 LEU A O 1
ATOM 850 N N . LYS A 1 108 ? -8.704 -1.490 8.814 1.00 74.12 108 LYS A N 1
ATOM 851 C CA . LYS A 1 108 ? -8.136 -0.175 8.489 1.00 74.12 108 LYS A CA 1
ATOM 852 C C . LYS A 1 108 ? -6.882 -0.299 7.622 1.00 74.12 108 LYS A C 1
ATOM 854 O O . LYS A 1 108 ? -6.661 0.568 6.775 1.00 74.12 108 LYS A O 1
ATOM 859 N N . ASN A 1 109 ? -6.062 -1.320 7.855 1.00 69.81 109 ASN A N 1
ATOM 860 C CA . ASN A 1 109 ? -4.900 -1.599 7.020 1.00 69.81 109 ASN A CA 1
ATOM 861 C C . ASN A 1 109 ? -5.314 -2.031 5.623 1.00 69.81 109 ASN A C 1
ATOM 863 O O . ASN A 1 109 ? -4.888 -1.396 4.662 1.00 69.81 109 ASN A O 1
ATOM 867 N N . ASP A 1 110 ? -6.232 -2.988 5.530 1.00 72.56 110 ASP A N 1
ATOM 868 C CA . ASP A 1 110 ? -6.751 -3.475 4.252 1.00 72.56 110 ASP A CA 1
ATOM 869 C C . ASP A 1 110 ? -7.383 -2.329 3.448 1.00 72.56 110 ASP A C 1
ATOM 871 O O . ASP A 1 110 ? -7.187 -2.203 2.242 1.00 72.56 110 ASP A O 1
ATOM 875 N N . TRP A 1 111 ? -8.082 -1.408 4.122 1.00 74.25 111 TRP A N 1
ATOM 876 C CA . TRP A 1 111 ? -8.648 -0.224 3.477 1.00 74.25 111 TRP A CA 1
ATOM 877 C C . TRP A 1 111 ? -7.586 0.754 2.957 1.00 74.25 111 TRP A C 1
ATOM 879 O O . TRP A 1 111 ? -7.746 1.344 1.886 1.00 74.25 111 TRP A O 1
ATOM 889 N N . LYS A 1 112 ? -6.498 0.961 3.709 1.00 73.44 112 LYS A N 1
ATOM 890 C CA . LYS A 1 112 ? -5.378 1.799 3.257 1.00 73.44 112 LYS A CA 1
ATOM 891 C C . LYS A 1 112 ? -4.674 1.175 2.058 1.00 73.44 112 LYS A C 1
ATOM 893 O O . LYS A 1 112 ? -4.340 1.904 1.126 1.00 73.44 112 LYS A O 1
ATOM 898 N N . GLU A 1 113 ? -4.471 -0.136 2.082 1.00 71.50 113 GLU A N 1
ATOM 899 C CA . GLU A 1 113 ? -3.848 -0.883 0.993 1.00 71.50 113 GLU A CA 1
ATOM 900 C C . GLU A 1 113 ? -4.717 -0.831 -0.269 1.00 71.50 113 GLU A C 1
ATOM 902 O O . GLU A 1 113 ? -4.237 -0.436 -1.329 1.00 71.50 113 GLU A O 1
ATOM 907 N N . TYR A 1 114 ? -6.030 -1.019 -0.125 1.00 74.50 114 TYR A N 1
ATOM 908 C CA . TYR A 1 114 ? -6.991 -0.854 -1.216 1.00 74.50 114 TYR A CA 1
ATOM 909 C C . TYR A 1 114 ? -6.991 0.567 -1.814 1.00 74.50 114 TYR A C 1
ATOM 911 O O . TYR A 1 114 ? -7.016 0.750 -3.034 1.00 74.50 114 TYR A O 1
ATOM 919 N N . GLN A 1 115 ? -6.925 1.609 -0.972 1.00 76.31 115 GLN A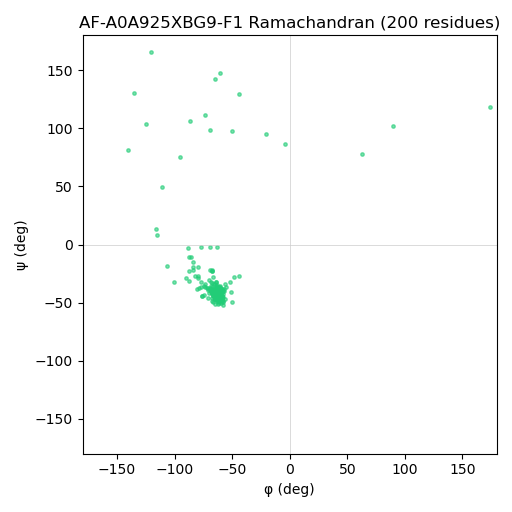 N 1
ATOM 920 C CA . GLN A 1 115 ? -6.801 2.991 -1.456 1.00 76.31 115 GLN A CA 1
ATOM 921 C C . GLN A 1 115 ? -5.479 3.248 -2.182 1.00 76.31 115 GLN A C 1
ATOM 923 O O . GLN A 1 115 ? -5.436 4.062 -3.109 1.00 76.31 115 GLN A O 1
ATOM 928 N N . HIS A 1 116 ? -4.401 2.603 -1.746 1.00 72.06 116 HIS A N 1
ATOM 929 C CA . HIS A 1 116 ? -3.100 2.705 -2.386 1.00 72.06 116 HIS A CA 1
ATOM 930 C C . HIS A 1 116 ? -3.143 2.045 -3.768 1.00 72.06 116 HIS A C 1
ATOM 932 O O . HIS A 1 116 ? -2.817 2.692 -4.760 1.00 72.06 116 HIS A O 1
ATOM 938 N N . GLU A 1 117 ? -3.666 0.827 -3.865 1.00 74.19 117 GLU A N 1
ATOM 939 C CA . GLU A 1 117 ? -3.762 0.068 -5.114 1.00 74.19 117 GLU A CA 1
ATOM 940 C C . GLU A 1 117 ? -4.604 0.787 -6.184 1.00 74.19 117 GLU A C 1
ATOM 942 O O . GLU A 1 117 ? -4.169 0.926 -7.330 1.00 74.19 117 GLU A O 1
ATOM 947 N N . GLN A 1 118 ? -5.731 1.403 -5.802 1.00 76.56 118 GLN A N 1
ATOM 948 C CA . GLN A 1 118 ? -6.507 2.242 -6.730 1.00 76.56 118 GLN A CA 1
ATOM 949 C C . GLN A 1 118 ? -5.721 3.447 -7.275 1.00 76.56 118 GLN A C 1
ATOM 951 O O . GLN A 1 118 ? -5.912 3.853 -8.427 1.00 76.56 118 GLN A O 1
ATOM 956 N N . ARG A 1 119 ? -4.846 4.059 -6.465 1.00 74.50 119 ARG A N 1
ATOM 957 C CA . ARG A 1 119 ? -4.004 5.178 -6.923 1.00 74.50 119 ARG A CA 1
ATOM 958 C C . ARG A 1 119 ? -2.921 4.701 -7.888 1.00 74.50 119 ARG A C 1
ATOM 960 O O . ARG A 1 119 ? -2.638 5.412 -8.853 1.00 74.50 119 ARG A O 1
ATOM 967 N N . PHE A 1 120 ? -2.354 3.518 -7.656 1.00 73.12 120 PHE A N 1
ATOM 968 C CA . PHE A 1 120 ? -1.357 2.917 -8.545 1.00 73.12 120 PHE A CA 1
ATOM 969 C C . PHE A 1 120 ? -1.941 2.588 -9.918 1.00 73.12 120 PHE A C 1
ATOM 971 O O . PHE A 1 120 ? -1.376 3.013 -10.924 1.00 73.12 120 PHE A O 1
ATOM 978 N N . GLU A 1 121 ? -3.113 1.954 -9.982 1.00 76.44 121 GLU A N 1
ATOM 979 C CA . GLU A 1 121 ? -3.790 1.650 -11.254 1.00 76.44 121 GLU A CA 1
ATOM 980 C C . GLU A 1 121 ? -4.109 2.919 -12.069 1.00 76.44 121 GLU A C 1
ATOM 982 O O . GLU A 1 121 ? -3.897 2.987 -13.287 1.00 76.44 121 GLU A O 1
ATOM 987 N N . LYS A 1 122 ? -4.524 3.998 -11.394 1.00 75.38 122 LYS A N 1
ATOM 988 C CA . LYS A 1 122 ? -4.783 5.285 -12.056 1.00 75.38 122 LYS A CA 1
ATOM 989 C C . LYS A 1 122 ? -3.514 5.945 -12.605 1.00 75.38 122 LYS A C 1
ATOM 991 O O . LYS A 1 122 ? -3.583 6.624 -13.630 1.00 75.38 122 LYS A O 1
ATOM 996 N N . ASN A 1 123 ? -2.372 5.773 -11.945 1.00 78.06 123 ASN A N 1
ATOM 997 C CA . ASN A 1 123 ? -1.099 6.320 -12.415 1.00 78.06 123 ASN A CA 1
ATOM 998 C C . ASN A 1 123 ? -0.496 5.470 -13.540 1.00 78.06 123 ASN A C 1
ATOM 1000 O O . ASN A 1 123 ? -0.003 6.027 -14.518 1.00 78.06 123 ASN A O 1
ATOM 1004 N N . ARG A 1 124 ? -0.635 4.142 -13.462 1.00 79.94 124 ARG A N 1
ATOM 1005 C CA . ARG A 1 124 ? -0.150 3.194 -14.472 1.00 79.94 124 ARG A CA 1
ATOM 1006 C C . ARG A 1 124 ? -0.735 3.463 -15.855 1.00 79.94 124 ARG A C 1
ATOM 1008 O O . ARG A 1 124 ? -0.007 3.455 -16.840 1.00 79.94 124 ARG A O 1
ATOM 1015 N N . SER A 1 125 ? -2.034 3.752 -15.945 1.00 80.19 125 SER A N 1
ATOM 1016 C CA . SER A 1 125 ? -2.670 4.058 -17.237 1.00 80.19 125 SER A CA 1
ATOM 1017 C C . SER A 1 125 ? -2.132 5.340 -17.883 1.00 80.19 125 SER A C 1
ATOM 1019 O O . SER A 1 125 ? -1.956 5.384 -19.098 1.00 80.19 125 SER A O 1
ATOM 1021 N N . LYS A 1 126 ? -1.808 6.363 -17.083 1.00 81.62 126 LYS A N 1
ATOM 1022 C CA . LYS A 1 126 ? -1.194 7.606 -17.575 1.00 81.62 126 LYS A CA 1
ATOM 1023 C C . LYS A 1 126 ? 0.241 7.393 -18.040 1.00 81.62 126 LYS A C 1
ATOM 1025 O O . LYS A 1 126 ? 0.632 7.930 -19.070 1.00 81.62 126 LYS A O 1
ATOM 1030 N N . GLU A 1 127 ? 1.009 6.609 -17.294 1.00 85.88 127 GLU A N 1
ATOM 1031 C CA . GLU A 1 127 ? 2.392 6.290 -17.644 1.00 85.88 127 GLU A CA 1
ATOM 1032 C C . GLU A 1 127 ? 2.462 5.446 -18.924 1.00 85.88 127 GLU A C 1
ATOM 1034 O O . GLU A 1 127 ? 3.237 5.756 -19.822 1.00 85.88 127 GLU A O 1
ATOM 1039 N N . LEU A 1 128 ? 1.567 4.464 -19.082 1.00 86.12 128 LEU A N 1
ATOM 1040 C CA . LEU A 1 128 ? 1.440 3.694 -20.323 1.00 86.12 128 LEU A CA 1
ATOM 1041 C C . LEU A 1 128 ? 1.061 4.571 -21.523 1.00 86.12 128 LEU A C 1
ATOM 1043 O O . LEU A 1 128 ? 1.577 4.358 -22.617 1.00 86.12 128 LEU A O 1
ATOM 1047 N N . GLN A 1 129 ? 0.192 5.568 -21.332 1.00 86.19 129 GLN A N 1
ATOM 1048 C CA . GLN A 1 129 ? -0.129 6.534 -22.386 1.00 86.19 129 GLN A CA 1
ATOM 1049 C C . GLN A 1 129 ? 1.082 7.396 -22.757 1.00 86.19 129 GLN A C 1
ATOM 1051 O O . GLN A 1 129 ? 1.326 7.598 -23.942 1.00 86.19 129 GLN A O 1
ATOM 1056 N N . ALA A 1 130 ? 1.862 7.860 -21.777 1.00 90.44 130 ALA A N 1
ATOM 1057 C CA . ALA A 1 130 ? 3.086 8.617 -22.037 1.00 90.44 130 ALA A CA 1
ATOM 1058 C C . ALA A 1 130 ? 4.113 7.779 -22.821 1.00 90.44 130 ALA A C 1
ATOM 1060 O O . ALA A 1 130 ? 4.600 8.220 -23.859 1.00 90.44 130 ALA A O 1
ATOM 1061 N N . ILE A 1 131 ? 4.346 6.531 -22.401 1.00 91.00 131 ILE A N 1
ATOM 1062 C CA . ILE A 1 131 ? 5.246 5.596 -23.095 1.00 91.00 131 ILE A CA 1
ATOM 1063 C C . ILE A 1 131 ? 4.767 5.320 -24.528 1.00 91.00 131 ILE A C 1
ATOM 1065 O O . ILE A 1 131 ? 5.577 5.262 -25.452 1.00 91.00 131 ILE A O 1
ATOM 1069 N N . ALA A 1 132 ? 3.456 5.165 -24.742 1.00 92.62 132 ALA A N 1
ATOM 1070 C CA . ALA A 1 132 ? 2.898 4.956 -26.078 1.00 92.62 132 ALA A CA 1
ATOM 1071 C C . ALA A 1 132 ? 3.126 6.167 -27.000 1.00 92.62 132 ALA A C 1
ATOM 1073 O O . ALA A 1 132 ? 3.436 5.992 -28.181 1.00 92.62 132 ALA A O 1
ATOM 1074 N N . VAL A 1 133 ? 3.018 7.387 -26.464 1.00 94.44 133 VAL A N 1
ATOM 1075 C CA . VAL A 1 133 ? 3.335 8.617 -27.203 1.00 94.44 133 VAL A CA 1
ATOM 1076 C C . VAL A 1 133 ? 4.822 8.658 -27.557 1.00 94.44 133 VAL A C 1
ATOM 1078 O O . VAL A 1 133 ? 5.154 8.867 -28.723 1.00 94.44 133 VAL A O 1
ATOM 1081 N N . ASP A 1 134 ? 5.717 8.375 -26.613 1.00 93.50 134 ASP A N 1
ATOM 1082 C CA . ASP A 1 134 ? 7.162 8.374 -26.871 1.00 93.50 134 ASP A CA 1
ATOM 1083 C C . ASP A 1 134 ? 7.564 7.334 -27.927 1.00 93.50 134 ASP A C 1
ATOM 1085 O O . ASP A 1 134 ? 8.328 7.640 -28.846 1.00 93.50 134 ASP A O 1
ATOM 1089 N N . LEU A 1 135 ? 6.990 6.127 -27.865 1.00 92.94 135 LEU A N 1
ATOM 1090 C CA . LEU A 1 135 ? 7.181 5.096 -28.888 1.00 92.94 135 LEU A CA 1
ATOM 1091 C C . LEU A 1 135 ? 6.723 5.568 -30.268 1.00 92.94 135 LEU A C 1
ATOM 1093 O O . LEU A 1 135 ? 7.411 5.316 -31.256 1.00 92.94 135 LEU A O 1
ATOM 1097 N N . SER A 1 136 ? 5.592 6.274 -30.344 1.00 93.38 136 SER A N 1
ATOM 1098 C CA . SER A 1 136 ? 5.103 6.811 -31.616 1.00 93.38 136 SER A CA 1
ATOM 1099 C C . SER A 1 136 ? 6.071 7.840 -32.212 1.00 93.38 136 SER A C 1
ATOM 1101 O O . SER A 1 136 ? 6.378 7.774 -33.400 1.00 93.38 136 SER A O 1
ATOM 1103 N N . VAL A 1 137 ? 6.639 8.722 -31.382 1.00 94.81 137 VAL A N 1
ATOM 1104 C CA . VAL A 1 137 ? 7.625 9.728 -31.809 1.00 94.81 137 VAL A CA 1
ATOM 1105 C C . VAL A 1 137 ? 8.926 9.073 -32.270 1.00 94.81 137 VAL A C 1
ATOM 1107 O O . VAL A 1 137 ? 9.500 9.481 -33.279 1.00 94.81 137 VAL A O 1
ATOM 1110 N N . ILE A 1 138 ? 9.401 8.054 -31.551 1.00 94.56 138 ILE A N 1
ATOM 1111 C CA . ILE A 1 138 ? 10.609 7.309 -31.930 1.00 94.56 138 ILE A CA 1
ATOM 1112 C C . ILE A 1 138 ? 10.398 6.589 -33.263 1.00 94.56 138 ILE A C 1
ATOM 1114 O O . ILE A 1 138 ? 11.283 6.618 -34.114 1.00 94.56 138 ILE A O 1
ATOM 1118 N N . ASN A 1 139 ? 9.229 5.981 -33.468 1.00 94.44 139 ASN A N 1
ATOM 1119 C CA . ASN A 1 139 ? 8.930 5.257 -34.698 1.00 94.44 139 ASN A CA 1
ATOM 1120 C C . ASN A 1 139 ? 8.899 6.183 -35.925 1.00 94.44 139 ASN A C 1
ATOM 1122 O O . ASN A 1 139 ? 9.425 5.821 -36.973 1.00 94.44 139 ASN A O 1
ATOM 1126 N N . VAL A 1 140 ? 8.359 7.400 -35.778 1.00 94.81 140 VAL A N 1
ATOM 1127 C CA . VAL A 1 140 ? 8.408 8.427 -36.836 1.00 94.81 140 VAL A CA 1
ATOM 1128 C C . VAL A 1 140 ? 9.856 8.797 -37.163 1.00 94.81 140 VAL A C 1
ATOM 1130 O O . VAL A 1 140 ? 10.250 8.730 -38.320 1.00 94.81 140 VAL A O 1
ATOM 1133 N N . LYS A 1 141 ? 10.693 9.075 -36.154 1.00 95.25 141 LYS A N 1
ATOM 1134 C CA . LYS A 1 141 ? 12.116 9.397 -36.381 1.00 95.25 14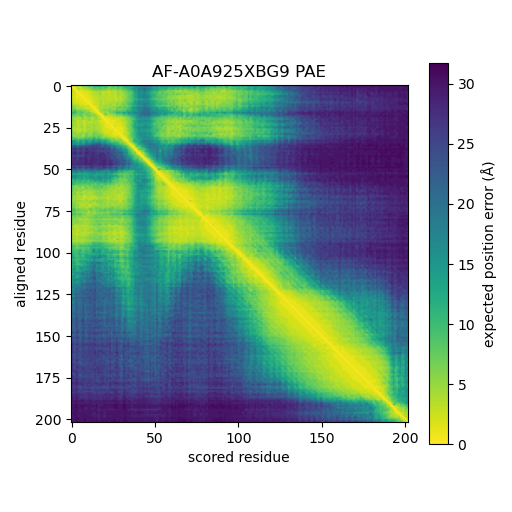1 LYS A CA 1
ATOM 1135 C C . LYS A 1 141 ? 12.885 8.266 -37.064 1.00 95.25 141 LYS A C 1
ATOM 1137 O O . LYS A 1 141 ? 13.771 8.521 -37.872 1.00 95.25 141 LYS A O 1
ATOM 1142 N N . LEU A 1 142 ? 12.572 7.017 -36.723 1.00 93.81 142 LEU A N 1
ATOM 1143 C CA . LEU A 1 142 ? 13.190 5.847 -37.341 1.00 93.81 142 LEU A CA 1
ATOM 1144 C C . LEU A 1 142 ? 12.781 5.722 -38.813 1.00 93.81 142 LEU A C 1
ATOM 1146 O O . LEU A 1 142 ? 13.614 5.373 -39.648 1.00 93.81 142 LEU A O 1
ATOM 1150 N N . HIS A 1 143 ? 11.524 6.035 -39.132 1.00 94.12 143 HIS A N 1
ATOM 1151 C CA . HIS A 1 143 ? 11.050 6.101 -40.510 1.00 94.12 143 HIS A CA 1
ATOM 1152 C C . HIS A 1 143 ? 11.795 7.179 -41.305 1.00 94.12 143 HIS A C 1
ATOM 1154 O O . HIS A 1 143 ? 12.337 6.871 -42.363 1.00 94.12 143 HIS A O 1
ATOM 1160 N N . ASP A 1 144 ? 11.909 8.392 -40.758 1.00 94.88 144 ASP A N 1
ATOM 1161 C CA . ASP A 1 144 ? 12.626 9.503 -41.397 1.00 94.88 144 ASP A CA 1
ATOM 1162 C C . ASP A 1 144 ? 14.095 9.135 -41.677 1.00 94.88 144 ASP A C 1
ATOM 1164 O O . ASP A 1 144 ? 14.595 9.322 -42.784 1.00 94.88 144 ASP A O 1
ATOM 1168 N N . TRP A 1 145 ? 14.785 8.522 -40.709 1.00 92.25 145 TRP A N 1
ATOM 1169 C CA . TRP A 1 145 ? 16.163 8.053 -40.905 1.00 92.25 145 TRP A CA 1
ATOM 1170 C C . TRP A 1 145 ? 16.292 6.946 -41.947 1.00 92.25 145 TRP A C 1
ATOM 1172 O O . TRP A 1 145 ? 17.276 6.918 -42.689 1.00 92.25 145 TRP A O 1
ATOM 1182 N N . ASN A 1 146 ? 15.330 6.028 -42.020 1.00 93.69 146 ASN A N 1
ATOM 1183 C CA . ASN A 1 146 ? 15.338 4.997 -43.053 1.00 93.69 146 ASN A CA 1
ATOM 1184 C C . ASN A 1 146 ? 15.154 5.606 -44.447 1.00 93.69 146 ASN A C 1
ATOM 1186 O O . ASN A 1 146 ? 15.850 5.197 -45.377 1.00 93.69 146 ASN A O 1
ATOM 1190 N N . GLU A 1 147 ? 14.279 6.603 -44.591 1.00 93.94 147 GLU A N 1
ATOM 1191 C CA . GLU A 1 147 ? 14.125 7.341 -45.846 1.00 93.94 147 GLU A CA 1
ATOM 1192 C C . GLU A 1 147 ? 15.410 8.089 -46.223 1.00 93.94 147 GLU A C 1
ATOM 1194 O O . GLU A 1 147 ? 15.864 7.990 -47.364 1.00 93.94 147 GLU A O 1
ATOM 1199 N N . GLU A 1 148 ? 16.044 8.785 -45.274 1.00 93.69 148 GLU A N 1
ATOM 1200 C CA . GLU A 1 148 ? 17.326 9.464 -45.500 1.00 93.69 148 GLU A CA 1
ATOM 1201 C C . GLU A 1 148 ? 18.423 8.483 -45.939 1.00 93.69 148 GLU A C 1
ATOM 1203 O O . GLU A 1 148 ? 19.156 8.756 -46.895 1.00 93.69 148 GLU A O 1
ATOM 1208 N N . MET A 1 149 ? 18.519 7.319 -45.287 1.00 92.12 149 MET A N 1
ATOM 1209 C CA . MET A 1 149 ? 19.473 6.267 -45.650 1.00 92.12 149 MET A CA 1
ATOM 1210 C C . MET A 1 149 ? 19.203 5.703 -47.042 1.00 92.12 149 MET A C 1
ATOM 1212 O O . MET A 1 149 ? 20.146 5.494 -47.809 1.00 92.12 149 MET A O 1
ATOM 1216 N N . GLN A 1 150 ? 17.935 5.493 -47.399 1.00 92.81 150 GLN A N 1
ATOM 1217 C CA . GLN A 1 150 ? 17.566 5.039 -48.735 1.00 92.81 150 GLN A CA 1
ATOM 1218 C C . GLN A 1 150 ? 17.954 6.076 -49.795 1.00 92.81 150 GLN A C 1
ATOM 1220 O O . GLN A 1 150 ? 18.628 5.732 -50.766 1.00 92.81 150 GLN A O 1
ATOM 1225 N N . GLN A 1 151 ? 17.616 7.352 -49.587 1.00 92.44 151 GLN A N 1
ATOM 1226 C CA . GLN A 1 151 ? 17.990 8.434 -50.503 1.00 92.44 151 GLN A CA 1
ATOM 1227 C C . GLN A 1 151 ? 19.508 8.562 -50.648 1.00 92.44 151 GLN A C 1
ATOM 1229 O O . GLN A 1 151 ? 20.021 8.828 -51.738 1.00 92.44 151 GLN A O 1
ATOM 1234 N N . LEU A 1 152 ? 20.252 8.390 -49.554 1.00 91.56 152 LEU A N 1
ATOM 1235 C CA . LEU A 1 152 ? 21.707 8.414 -49.589 1.00 91.56 152 LEU A CA 1
ATOM 1236 C C . LEU A 1 152 ? 22.260 7.218 -50.378 1.00 91.56 152 LEU A C 1
ATOM 1238 O O . LEU A 1 152 ? 23.155 7.402 -51.201 1.00 91.56 152 LEU A O 1
ATOM 1242 N N . GLY A 1 153 ? 21.701 6.022 -50.188 1.00 90.94 153 GLY A N 1
ATOM 1243 C CA . GLY A 1 153 ? 22.040 4.831 -50.968 1.00 90.94 153 GLY A CA 1
ATOM 1244 C C . GLY A 1 153 ? 21.788 5.020 -52.466 1.00 90.94 153 GLY A C 1
ATOM 1245 O O . GLY A 1 153 ? 22.661 4.724 -53.282 1.00 90.94 153 GLY A O 1
ATOM 1246 N N . GLU A 1 154 ? 20.645 5.601 -52.832 1.00 91.81 154 GLU A N 1
ATOM 1247 C CA . GLU A 1 154 ? 20.316 5.949 -54.219 1.00 91.81 154 GLU A CA 1
ATOM 1248 C C . GLU A 1 154 ? 21.304 6.968 -54.807 1.00 91.81 154 GLU A C 1
ATOM 1250 O O . GLU A 1 154 ? 21.745 6.811 -55.946 1.00 91.81 154 GLU A O 1
ATOM 1255 N N . LYS A 1 155 ? 21.731 7.968 -54.024 1.00 91.19 155 LYS A N 1
ATOM 1256 C CA . LYS A 1 155 ? 22.776 8.927 -54.430 1.00 91.19 155 LYS A CA 1
ATOM 1257 C C . LYS A 1 155 ? 24.160 8.284 -54.556 1.00 91.19 155 LYS A C 1
ATOM 1259 O O . LYS A 1 155 ? 24.942 8.724 -55.393 1.00 91.19 155 LYS A O 1
ATOM 1264 N N . MET A 1 156 ? 24.478 7.265 -53.755 1.00 90.38 156 MET A N 1
ATOM 1265 C CA . MET A 1 156 ? 25.763 6.551 -53.809 1.00 90.38 156 MET A CA 1
ATOM 1266 C C . MET A 1 156 ? 25.843 5.519 -54.942 1.00 90.38 156 MET A C 1
ATOM 1268 O O . MET A 1 156 ? 26.930 5.276 -55.470 1.00 90.38 156 MET A O 1
ATOM 1272 N N . ALA A 1 157 ? 24.714 4.935 -55.350 1.00 91.62 157 ALA A N 1
ATOM 1273 C CA . ALA A 1 157 ? 24.641 3.949 -56.426 1.00 91.62 157 ALA A CA 1
ATOM 1274 C C . ALA A 1 157 ? 25.341 4.380 -57.736 1.00 91.62 157 ALA A C 1
ATOM 1276 O O . ALA A 1 157 ? 26.169 3.609 -58.231 1.00 91.62 157 ALA A O 1
ATOM 1277 N N . PRO A 1 158 ? 25.107 5.585 -58.302 1.00 92.00 158 PRO A N 1
ATOM 1278 C CA . PRO A 1 158 ? 25.789 6.004 -59.525 1.00 92.00 158 PRO A CA 1
ATOM 1279 C C . PRO A 1 158 ? 27.308 6.102 -59.340 1.00 92.00 158 PRO A C 1
ATOM 1281 O O . PRO A 1 158 ? 28.042 5.626 -60.207 1.00 92.00 158 PRO A O 1
ATOM 1284 N N . PHE A 1 159 ? 27.793 6.612 -58.203 1.00 92.00 159 PHE A N 1
ATOM 1285 C CA . PHE A 1 159 ? 29.231 6.677 -57.920 1.00 92.00 159 PHE A CA 1
ATOM 1286 C C . PHE A 1 159 ? 29.866 5.284 -57.861 1.00 92.00 159 PHE A C 1
ATOM 1288 O O . PHE A 1 159 ? 30.929 5.069 -58.439 1.00 92.00 159 PHE A O 1
ATOM 1295 N N . ALA A 1 160 ? 29.194 4.307 -57.244 1.00 90.12 160 ALA A N 1
ATOM 1296 C CA . ALA A 1 160 ? 29.659 2.921 -57.240 1.00 90.12 160 ALA A CA 1
ATOM 1297 C C . ALA A 1 160 ? 29.744 2.342 -58.666 1.00 90.12 160 ALA A C 1
ATOM 1299 O O . ALA A 1 160 ? 30.724 1.678 -59.010 1.00 90.12 160 ALA A O 1
ATOM 1300 N N . THR A 1 161 ? 28.765 2.642 -59.532 1.00 91.56 161 THR A N 1
ATOM 1301 C CA . THR A 1 161 ? 28.835 2.223 -60.943 1.00 91.56 161 THR A CA 1
ATOM 1302 C C . THR A 1 161 ? 29.965 2.906 -61.713 1.00 91.56 161 THR A C 1
ATOM 1304 O O . THR A 1 161 ? 30.570 2.289 -62.589 1.00 91.56 161 THR A O 1
ATOM 1307 N N . GLU A 1 162 ? 30.283 4.161 -61.396 1.00 93.44 162 GLU A N 1
ATOM 1308 C CA . GLU A 1 162 ? 31.371 4.907 -62.029 1.00 93.44 162 GLU A CA 1
ATOM 1309 C C . GLU A 1 162 ? 32.750 4.381 -61.612 1.00 93.44 162 GLU A C 1
ATOM 1311 O O . GLU A 1 162 ? 33.631 4.216 -62.463 1.00 93.44 162 GLU A O 1
ATOM 1316 N N . ILE A 1 163 ? 32.914 4.017 -60.336 1.00 93.31 163 ILE A N 1
ATOM 1317 C CA . ILE A 1 163 ? 34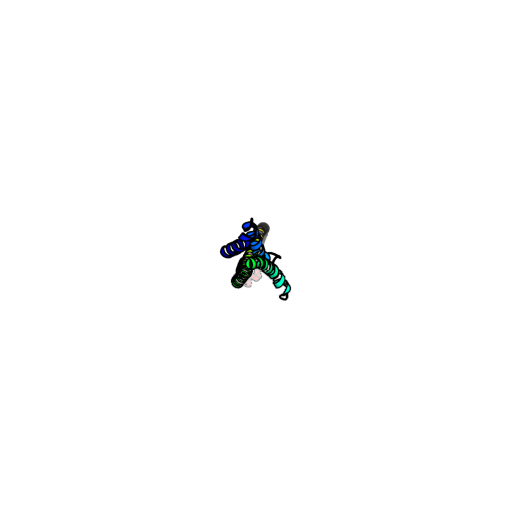.102 3.311 -59.839 1.00 93.31 163 ILE A CA 1
ATOM 1318 C C . ILE A 1 163 ? 34.277 1.993 -60.597 1.00 93.31 163 ILE A C 1
ATOM 1320 O O . ILE A 1 163 ? 35.324 1.779 -61.206 1.00 93.31 163 ILE A O 1
ATOM 1324 N N . ALA A 1 164 ? 33.232 1.162 -60.666 1.00 94.06 164 ALA A N 1
ATOM 1325 C CA . ALA A 1 164 ? 33.288 -0.120 -61.368 1.00 94.06 164 ALA A CA 1
ATOM 1326 C C . ALA A 1 164 ? 33.627 0.035 -62.865 1.00 94.06 164 ALA A C 1
ATOM 1328 O O . ALA A 1 164 ? 34.418 -0.732 -63.416 1.00 94.06 164 ALA A O 1
ATOM 1329 N N . ARG A 1 165 ? 33.079 1.060 -63.536 1.00 94.44 165 ARG A N 1
ATOM 1330 C CA . ARG A 1 165 ? 33.435 1.388 -64.931 1.00 94.44 165 ARG A CA 1
ATOM 1331 C C . ARG A 1 165 ? 34.905 1.776 -65.070 1.00 94.44 165 ARG A C 1
ATOM 1333 O O . ARG A 1 165 ? 35.557 1.366 -66.031 1.00 94.44 165 ARG A O 1
ATOM 1340 N N . THR A 1 166 ? 35.423 2.567 -64.136 1.00 93.75 166 THR A N 1
ATOM 1341 C CA . THR A 1 166 ? 36.817 3.027 -64.144 1.00 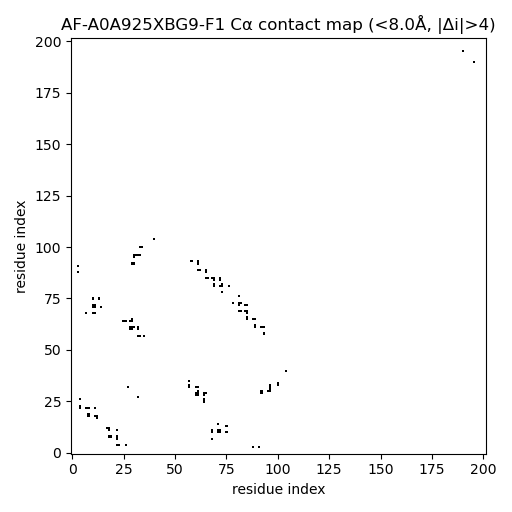93.75 166 THR A CA 1
ATOM 1342 C C . THR A 1 166 ? 37.783 1.870 -63.904 1.00 93.75 166 THR A C 1
ATOM 1344 O O . THR A 1 166 ? 38.776 1.746 -64.622 1.00 93.75 166 THR A O 1
ATOM 1347 N N . GLU A 1 167 ? 37.469 0.980 -62.963 1.00 94.69 167 GLU A N 1
ATOM 1348 C CA . GLU A 1 167 ? 38.240 -0.240 -62.706 1.00 94.69 167 GLU A CA 1
ATOM 1349 C C . GLU A 1 167 ? 38.245 -1.172 -63.921 1.00 94.69 167 GLU A C 1
ATOM 1351 O O . GLU A 1 167 ? 39.315 -1.577 -64.375 1.00 94.69 167 GLU A O 1
ATOM 1356 N N . ALA A 1 168 ? 37.084 -1.422 -64.535 1.00 94.62 168 ALA A N 1
ATOM 1357 C CA . ALA A 1 168 ? 36.996 -2.231 -65.750 1.00 94.62 168 ALA A CA 1
ATOM 1358 C C . ALA A 1 168 ? 37.815 -1.634 -66.909 1.00 94.62 168 ALA A C 1
ATOM 1360 O O . ALA A 1 168 ? 38.487 -2.360 -67.646 1.00 94.62 168 ALA A O 1
ATOM 1361 N N . ARG A 1 169 ? 37.805 -0.302 -67.059 1.00 95.38 169 ARG A N 1
ATOM 1362 C CA . ARG A 1 169 ? 38.613 0.400 -68.066 1.00 95.38 169 ARG A CA 1
ATOM 1363 C C . ARG A 1 169 ? 40.107 0.266 -67.787 1.00 95.38 169 ARG A C 1
ATOM 1365 O O . ARG A 1 169 ? 40.872 0.022 -68.718 1.00 95.38 169 ARG A O 1
ATOM 1372 N N . ARG A 1 170 ? 40.526 0.416 -66.528 1.00 96.00 170 ARG A N 1
ATOM 1373 C CA . ARG A 1 170 ? 41.919 0.213 -66.108 1.00 96.00 170 ARG A CA 1
ATOM 1374 C C . ARG A 1 170 ? 42.378 -1.204 -66.451 1.00 96.00 170 ARG A C 1
ATOM 1376 O O . ARG A 1 170 ? 43.416 -1.366 -67.083 1.00 96.00 170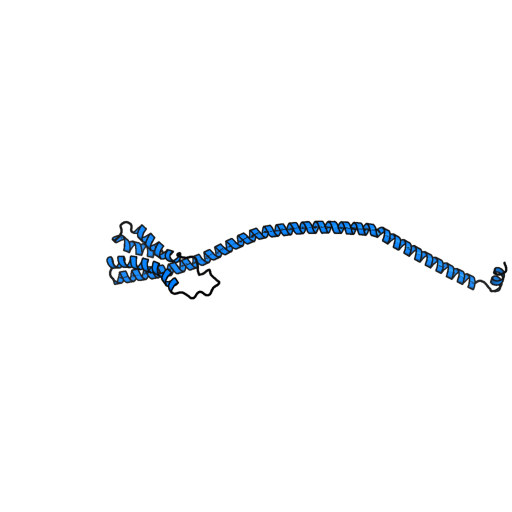 ARG A O 1
ATOM 1383 N N . ASP A 1 171 ? 41.591 -2.211 -66.095 1.00 95.94 171 ASP A N 1
ATOM 1384 C CA . ASP A 1 171 ? 41.951 -3.615 -66.303 1.00 95.94 171 ASP A CA 1
ATOM 1385 C C . ASP A 1 171 ? 41.978 -3.987 -67.794 1.00 95.94 171 ASP A C 1
ATOM 1387 O O . ASP A 1 171 ? 42.852 -4.734 -68.238 1.00 95.94 171 ASP A O 1
ATOM 1391 N N . MET A 1 172 ? 41.076 -3.415 -68.600 1.00 94.69 172 MET A N 1
ATOM 1392 C CA . MET A 1 172 ? 41.123 -3.526 -70.060 1.00 94.69 172 MET A CA 1
ATOM 1393 C C . MET A 1 172 ? 42.427 -2.948 -70.627 1.00 94.69 172 MET A C 1
ATOM 1395 O O . MET A 1 172 ? 43.072 -3.600 -71.447 1.00 94.69 172 MET A O 1
ATOM 1399 N N . LEU A 1 173 ? 42.832 -1.750 -70.191 1.00 95.56 173 LEU A N 1
ATOM 1400 C CA . LEU A 1 173 ? 44.070 -1.111 -70.650 1.00 95.56 173 LEU A CA 1
ATOM 1401 C C . LEU A 1 173 ? 45.312 -1.921 -70.266 1.00 95.56 173 LEU A C 1
ATOM 1403 O O . LEU A 1 173 ? 46.208 -2.072 -71.093 1.00 95.56 173 LEU A O 1
ATOM 1407 N N . ILE A 1 174 ? 45.344 -2.482 -69.052 1.00 94.69 174 ILE A N 1
ATOM 1408 C CA . ILE A 1 174 ? 46.426 -3.371 -68.603 1.00 94.69 174 ILE A CA 1
ATOM 1409 C C . ILE A 1 174 ? 46.519 -4.593 -69.520 1.00 94.69 174 ILE A C 1
ATOM 1411 O O . ILE A 1 174 ? 47.595 -4.886 -70.033 1.00 94.69 174 ILE A O 1
ATOM 1415 N N . LYS A 1 175 ? 45.394 -5.259 -69.806 1.00 95.25 175 LYS A N 1
ATOM 1416 C CA . LYS A 1 175 ? 45.374 -6.434 -70.694 1.00 95.25 175 LYS A CA 1
ATOM 1417 C C . LYS A 1 175 ? 45.810 -6.112 -72.124 1.00 95.25 175 LYS A C 1
ATOM 1419 O O . LYS A 1 175 ? 46.537 -6.900 -72.725 1.00 95.25 175 LYS A O 1
ATOM 1424 N N . ILE A 1 176 ? 45.396 -4.964 -72.670 1.00 94.81 176 ILE A N 1
ATOM 1425 C CA . ILE A 1 176 ? 45.853 -4.503 -73.992 1.00 94.81 176 ILE A CA 1
ATOM 1426 C C . ILE A 1 176 ? 47.367 -4.294 -73.968 1.00 94.81 176 ILE A C 1
ATOM 1428 O O . ILE A 1 176 ? 48.065 -4.829 -74.826 1.00 94.81 176 ILE A O 1
ATOM 1432 N N . PHE A 1 177 ? 47.881 -3.583 -72.963 1.00 95.75 177 PHE A N 1
ATOM 1433 C CA . PHE A 1 177 ? 49.313 -3.340 -72.817 1.00 95.75 177 PHE A CA 1
ATOM 1434 C C . PHE A 1 177 ? 50.112 -4.643 -72.709 1.00 95.75 177 PHE A C 1
ATOM 1436 O O . PHE A 1 177 ? 51.114 -4.803 -73.400 1.00 95.75 177 PHE A O 1
ATOM 1443 N N . GLU A 1 178 ? 49.655 -5.596 -71.895 1.00 94.06 178 GLU A N 1
ATOM 1444 C CA . GLU A 1 178 ? 50.272 -6.919 -71.797 1.00 94.06 178 GLU A CA 1
ATOM 1445 C C . GLU A 1 178 ? 50.278 -7.627 -73.155 1.00 94.06 178 GLU A C 1
ATOM 1447 O O . GLU A 1 178 ? 51.317 -8.139 -73.574 1.00 94.06 178 GLU A O 1
ATOM 1452 N N . SER A 1 179 ? 49.152 -7.618 -73.876 1.00 93.88 179 SER A N 1
ATOM 1453 C CA . SER A 1 179 ? 49.055 -8.260 -75.189 1.00 93.88 179 SER A CA 1
ATOM 1454 C C . SER A 1 179 ? 50.004 -7.639 -76.222 1.00 93.88 179 SER A C 1
ATOM 1456 O O . SER A 1 179 ? 50.703 -8.376 -76.916 1.00 93.88 179 SER A O 1
ATOM 1458 N N . GLU A 1 180 ? 50.113 -6.308 -76.260 1.00 89.62 180 GLU A N 1
ATOM 1459 C CA . GLU A 1 180 ? 51.030 -5.571 -77.138 1.00 89.62 180 GLU A CA 1
ATOM 1460 C C . GLU A 1 180 ? 52.494 -5.809 -76.760 1.00 89.62 180 GLU A C 1
ATOM 1462 O O . GLU A 1 180 ? 53.355 -5.990 -77.625 1.00 89.62 180 GLU A O 1
ATOM 1467 N N . PHE A 1 181 ? 52.792 -5.860 -75.460 1.00 91.38 181 PHE A N 1
ATOM 1468 C CA . PHE A 1 181 ? 54.125 -6.168 -74.957 1.00 91.38 181 PHE A CA 1
ATOM 1469 C C . PHE A 1 181 ? 54.564 -7.577 -75.372 1.00 91.38 181 PHE A C 1
ATOM 1471 O O . PHE A 1 181 ? 55.665 -7.752 -75.905 1.00 91.38 181 PHE A O 1
ATOM 1478 N N . TYR A 1 182 ? 53.706 -8.584 -75.177 1.00 90.00 182 TYR A N 1
ATOM 1479 C CA . TYR A 1 182 ? 53.990 -9.956 -75.600 1.00 90.00 182 TYR A CA 1
ATOM 1480 C C . TYR A 1 182 ? 54.090 -10.080 -77.122 1.00 90.00 182 TYR A C 1
ATOM 1482 O O . TYR A 1 182 ? 54.996 -10.754 -77.614 1.00 90.00 182 TYR A O 1
ATOM 1490 N N . LEU A 1 183 ? 53.221 -9.400 -77.873 1.00 87.25 183 LEU A N 1
ATOM 1491 C CA . LEU A 1 183 ? 53.265 -9.370 -79.333 1.00 87.25 183 LEU A CA 1
ATOM 1492 C C . LEU A 1 183 ? 54.580 -8.756 -79.827 1.00 87.25 183 LEU A C 1
ATOM 1494 O O . LEU A 1 183 ? 55.302 -9.394 -80.590 1.00 87.25 183 LEU A O 1
ATOM 1498 N N . SER A 1 184 ? 54.965 -7.587 -79.315 1.00 84.94 184 SER A N 1
ATOM 1499 C CA . SER A 1 184 ? 56.236 -6.924 -79.636 1.00 84.94 184 SER A CA 1
ATOM 1500 C C . SER A 1 184 ? 57.451 -7.786 -79.279 1.00 84.94 184 SER A C 1
ATOM 1502 O O . SER A 1 184 ? 58.411 -7.878 -80.050 1.00 84.94 184 SER A O 1
ATOM 1504 N N . ARG A 1 185 ? 57.414 -8.470 -78.127 1.00 82.44 185 ARG A N 1
ATOM 1505 C CA . ARG A 1 185 ? 58.465 -9.406 -77.704 1.00 82.44 185 ARG A CA 1
ATOM 1506 C C . ARG A 1 185 ? 58.577 -10.604 -78.648 1.00 82.44 185 ARG A C 1
ATOM 1508 O O . ARG A 1 185 ? 59.696 -10.981 -78.991 1.00 82.44 185 ARG A O 1
ATOM 1515 N N . ASN A 1 186 ? 57.449 -11.159 -79.087 1.00 79.12 186 ASN A N 1
ATOM 1516 C CA . ASN A 1 186 ? 57.408 -12.263 -80.046 1.00 79.12 186 ASN A CA 1
ATOM 1517 C C . ASN A 1 186 ? 57.881 -11.828 -81.442 1.00 79.12 186 ASN A C 1
ATOM 1519 O O . ASN A 1 186 ? 58.660 -12.535 -82.072 1.00 79.12 186 ASN A O 1
ATOM 1523 N N . TYR A 1 187 ? 57.500 -10.640 -81.922 1.00 73.38 187 TYR A N 1
ATOM 1524 C CA . TYR A 1 187 ? 58.040 -10.099 -83.176 1.00 73.38 187 TYR A CA 1
ATOM 1525 C C . TYR A 1 187 ? 59.560 -9.908 -83.100 1.00 73.38 187 TYR A C 1
ATOM 1527 O O . TYR A 1 187 ? 60.274 -10.277 -84.032 1.00 73.38 187 TYR A O 1
ATOM 1535 N N . LYS A 1 188 ? 60.085 -9.416 -81.970 1.00 67.19 188 LYS A N 1
ATOM 1536 C CA . LYS A 1 188 ? 61.533 -9.297 -81.744 1.00 67.19 188 LYS A CA 1
ATOM 1537 C C . LYS A 1 188 ? 62.252 -10.652 -81.732 1.00 67.19 188 LYS A C 1
ATOM 1539 O O . LYS A 1 188 ? 63.391 -10.708 -82.180 1.00 67.19 188 LYS A O 1
ATOM 1544 N N . SER A 1 189 ? 61.633 -11.724 -81.232 1.00 64.38 189 SER A N 1
ATOM 1545 C CA . SER A 1 189 ? 62.247 -13.062 -81.231 1.00 64.38 189 SER A CA 1
ATOM 1546 C C . SER A 1 189 ? 62.157 -13.787 -82.579 1.00 64.38 189 SER A C 1
ATOM 1548 O O . SER A 1 189 ? 62.934 -14.709 -82.810 1.00 64.38 189 SER A O 1
ATOM 1550 N N . ILE A 1 190 ? 61.244 -13.378 -83.468 1.00 61.47 190 ILE A N 1
ATOM 1551 C CA . ILE A 1 190 ? 61.070 -13.956 -84.813 1.00 61.47 190 ILE A CA 1
ATOM 1552 C C . ILE A 1 190 ? 61.931 -13.231 -85.868 1.00 61.47 190 ILE A C 1
ATOM 1554 O O . ILE A 1 190 ? 62.352 -13.842 -86.852 1.00 61.47 190 ILE A O 1
ATOM 1558 N N . LEU A 1 191 ? 62.231 -11.943 -85.680 1.00 59.84 191 LEU A N 1
ATOM 1559 C CA . LEU A 1 191 ? 63.059 -11.166 -86.607 1.00 59.84 191 LEU A CA 1
ATOM 1560 C C . LEU A 1 191 ? 64.543 -11.560 -86.490 1.00 59.84 191 LEU A C 1
ATOM 1562 O O . LEU A 1 191 ? 65.207 -11.262 -85.503 1.00 59.84 191 LEU A O 1
ATOM 1566 N N . SER A 1 192 ? 65.088 -12.194 -87.533 1.00 60.22 192 SER A N 1
ATOM 1567 C CA . SER A 1 192 ? 66.530 -12.454 -87.660 1.00 60.22 192 SER A CA 1
ATOM 1568 C C . SER A 1 192 ? 67.308 -11.135 -87.793 1.00 60.22 192 SER A C 1
ATOM 1570 O O . SER A 1 192 ? 66.861 -10.227 -88.498 1.00 60.22 192 SER A O 1
ATOM 1572 N N . ASP A 1 193 ? 68.500 -11.036 -87.190 1.00 59.88 193 ASP A N 1
ATOM 1573 C CA . ASP A 1 193 ? 69.350 -9.827 -87.151 1.00 59.88 193 ASP A CA 1
ATOM 1574 C C . ASP A 1 193 ? 69.558 -9.144 -88.521 1.00 59.88 193 ASP A C 1
ATOM 1576 O O . ASP A 1 193 ? 69.707 -7.923 -88.612 1.00 59.88 193 ASP A O 1
ATOM 1580 N N . LYS A 1 194 ? 69.489 -9.910 -89.622 1.00 59.00 194 LYS A N 1
ATOM 1581 C CA . LYS A 1 194 ? 69.580 -9.389 -90.999 1.00 59.00 194 LYS A CA 1
ATOM 1582 C C . LYS A 1 194 ? 68.391 -8.505 -91.413 1.00 59.00 194 LYS A C 1
ATOM 1584 O O . LYS A 1 194 ? 68.565 -7.628 -92.255 1.00 59.00 194 LYS A O 1
ATOM 1589 N N . GLN A 1 195 ? 67.199 -8.710 -90.851 1.00 58.75 195 GLN A N 1
ATOM 1590 C CA . GLN A 1 195 ? 65.997 -7.912 -91.136 1.00 58.75 195 GLN A CA 1
ATOM 1591 C C . GLN A 1 195 ? 65.902 -6.669 -90.239 1.00 58.75 195 GLN A C 1
ATOM 1593 O O . GLN A 1 195 ? 65.450 -5.620 -90.696 1.00 58.75 195 GLN A O 1
ATOM 1598 N N . ILE A 1 196 ? 66.421 -6.745 -89.009 1.00 62.12 196 ILE A N 1
ATOM 1599 C CA . ILE A 1 196 ? 66.482 -5.613 -88.069 1.00 62.12 196 ILE A CA 1
ATOM 1600 C C . ILE A 1 196 ? 67.358 -4.478 -88.626 1.00 62.12 196 ILE A C 1
ATOM 1602 O O . ILE A 1 196 ? 66.987 -3.309 -88.530 1.00 62.12 196 ILE A O 1
ATOM 1606 N N . ASN A 1 197 ? 68.477 -4.803 -89.284 1.00 58.38 197 ASN A N 1
ATOM 1607 C CA . ASN A 1 197 ? 69.324 -3.796 -89.938 1.00 58.38 197 ASN A CA 1
ATOM 1608 C C . ASN A 1 197 ? 68.663 -3.122 -91.153 1.00 58.38 197 ASN A C 1
ATOM 1610 O O . ASN A 1 197 ? 69.032 -2.001 -91.489 1.00 58.38 197 ASN A O 1
ATOM 1614 N N . LYS A 1 198 ? 67.674 -3.759 -91.793 1.00 56.94 198 LYS A N 1
ATOM 1615 C CA . LYS A 1 198 ? 66.970 -3.191 -92.955 1.00 56.94 198 LYS A CA 1
ATOM 1616 C C . LYS A 1 198 ? 65.906 -2.160 -92.558 1.00 56.94 198 LYS A C 1
ATOM 1618 O O . LYS A 1 198 ? 65.634 -1.256 -93.332 1.00 56.94 198 LYS A O 1
ATOM 1623 N N . LEU A 1 199 ? 65.344 -2.281 -91.354 1.00 63.47 199 LEU A N 1
ATOM 1624 C CA . LEU A 1 199 ? 64.361 -1.345 -90.789 1.00 63.47 199 LEU A CA 1
ATOM 1625 C C . LEU A 1 199 ? 64.997 -0.114 -90.122 1.00 63.47 199 LEU A C 1
ATOM 1627 O O . LEU A 1 199 ? 64.313 0.877 -89.919 1.00 63.47 199 LEU A O 1
ATOM 1631 N N . LYS A 1 200 ? 66.287 -0.166 -89.764 1.00 58.28 200 LYS A N 1
ATOM 1632 C CA . LYS A 1 200 ? 67.019 0.965 -89.159 1.00 58.28 200 LYS A CA 1
ATOM 1633 C C . LYS A 1 200 ? 67.623 1.948 -90.173 1.00 58.28 200 LYS A C 1
ATOM 1635 O O . LYS A 1 200 ? 68.135 2.982 -89.760 1.00 58.28 200 LYS A O 1
ATOM 1640 N N . LEU A 1 201 ? 67.637 1.596 -91.459 1.00 50.94 201 LEU A N 1
ATOM 1641 C CA . LEU A 1 201 ? 68.298 2.343 -92.541 1.00 50.94 201 LEU A CA 1
ATOM 1642 C C . LEU A 1 201 ? 67.316 2.881 -93.603 1.00 50.94 201 LEU A C 1
ATOM 1644 O O . LEU A 1 201 ? 67.754 3.310 -94.668 1.00 50.94 201 LEU A O 1
ATOM 1648 N N . GLY A 1 202 ? 66.013 2.860 -93.316 1.00 44.78 202 GLY A N 1
ATOM 1649 C CA . GLY A 1 202 ? 64.980 3.623 -94.027 1.00 44.78 202 GLY A CA 1
ATOM 1650 C C . GLY A 1 202 ? 64.318 4.592 -93.062 1.00 44.78 202 GLY A C 1
ATOM 1651 O O . GLY A 1 202 ? 63.890 5.664 -93.535 1.00 44.78 202 GLY A O 1
#

Mean predicted aligned error: 17.0 Å

pLDDT: mean 77.74, std 15.12, range [36.19, 96.0]

Foldseek 3Di:
DVVLLVLLLVLCVVPDPPSNVVSVVLVCQLQCLLVPDDDPVPCPDDDDPPDVVVVCSSLVRNLVSLVVSLVSLVVPDDPVVSVVSSVVSSVVSVVSNVVVVVVVVVVVVVVVVVVVVVVVVVVVVVVVVVVVVVVVVVVVVVVVVVVVVVVVVVVCVVVVVVVVVVVVVVVVVVVVVVVVVVVVVVVVVPDDPVVVVVVVPD

Sequence (202 aa):
CVGNFFLIEKILQPHFSQSLIITSGVFFAGLFSFFGKVSILFTEHKSTQYTWKVWAEELIMPLAATAFVGAWAFQTYSPTLASGMTFFVLAFFVFAGKLLLSQLSVLKNDWKEYQHEQRFEKNRSKELQAIAVDLSVINVKLHDWNEEMQQLGEKMAPFATEIARTEARRDMLIKIFESEFYLSRNYKSILSDKQINKLKLG